Protein AF-A0A1J5ATN4-F1 (afdb_monomer_lite)

Sequence (269 aa):
MIIVPLGFILQINTGAYYIDNPFSKFGVGIDKEEQPIKTSEFLNKNQLKGKIINSIGYGGWLSWYLSEPIFIDARLGVIKEQLYQEVTNSWNGGLAKLISKYNPKLIVYNYTKYLPWTLQLSQMPDWRLIYLDNEAAIYAYKDYATNIKSINFATLPLQYNISTDTSEQEIINILKTKPYNKFTVFIESFFKKTDNKKDLINIASFLLQNKEYKIAEKFFLADIKINKGKNNFVYYALADIYQKTGKYKKLDLCLSKIKSKKKKKEKYQ

pLDDT: mean 89.8, std 9.11, range [50.09, 98.56]

Foldseek 3Di:
DPVVVLLVVLLLVLVVVCVVVVPQRDDDDDRPVQAPVVVLVVCVVLVPADFEAEDQSHQVVNVVSDPHDYQHYPPPVVDDPVSVCQRVVVLVPNVVVVCVVRVGQKYKYFCVVRVSVLLNQLVPPQWAFQDDWLGMTMIGGNPGPVVRHGDDLLCVCVVVVFDSDQDPVNLLVLLVQDADDPVVVSVCSSPHRDPPVSGLVSVLVSCVSSVVLSSSSRSLSVCCVVRVPPDLVSLVSNLVSCVVVVVVVSNVSSVVVNVVVVVVVVVVD

Secondary structure (DSSP, 8-state):
--HHHHHHHHHHHTSTHHHH--S---SSS--TTTS-HHHHHHHHHTT--S-EEE-GGGHHHHHHH-SSPPS--S-TTTS-HHHHHHHHHHTTTTHHHHHHHH--SEEEEETTT-HHHHHHHTT-TTEEEEEE-SSEEEEEETTSSTTSPPP-TTTHHHHTT--S---HHHHHHHHHPPPPPHHHHHHHHHHS----THHHHHHHHHHHHTT-HHHHHHHHHHHHHHHTT--HHHHHHHHHHHHHTT-HHHHHHHHHHHHHHHHHHHTT-

Radius of gyration: 20.92 Å; chains: 1; bounding box: 49×41×62 Å

Structure (mmCIF, N/CA/C/O backbone):
data_AF-A0A1J5ATN4-F1
#
_entry.id   AF-A0A1J5ATN4-F1
#
loop_
_atom_site.group_PDB
_atom_site.id
_atom_site.type_symbol
_atom_site.label_atom_id
_atom_site.label_alt_id
_atom_site.label_comp_id
_atom_site.label_asym_id
_atom_site.label_entity_id
_atom_site.label_seq_id
_atom_site.pdbx_PDB_ins_code
_atom_site.Cartn_x
_atom_site.Cartn_y
_atom_site.Cartn_z
_atom_site.occupancy
_atom_site.B_iso_or_equiv
_atom_site.auth_seq_id
_atom_site.auth_comp_id
_atom_site.auth_asym_id
_atom_site.auth_atom_id
_atom_site.pdbx_PDB_model_num
ATOM 1 N N . MET A 1 1 ? 19.133 12.196 38.584 1.00 60.66 1 MET A N 1
ATOM 2 C CA . MET A 1 1 ? 18.214 12.542 37.474 1.00 60.66 1 MET A CA 1
ATOM 3 C C . MET A 1 1 ? 18.458 11.602 36.279 1.00 60.66 1 MET A C 1
ATOM 5 O O . MET A 1 1 ? 18.875 12.046 35.225 1.00 60.66 1 MET A O 1
ATOM 9 N N . ILE A 1 2 ? 18.268 10.285 36.461 1.00 71.56 2 ILE A N 1
ATOM 10 C CA . ILE A 1 2 ? 18.641 9.235 35.473 1.00 71.56 2 ILE A CA 1
ATOM 11 C C . ILE A 1 2 ? 17.399 8.552 34.855 1.00 71.56 2 ILE A C 1
ATOM 13 O O . ILE A 1 2 ? 17.464 7.956 33.787 1.00 71.56 2 ILE A O 1
ATOM 17 N N . ILE A 1 3 ? 16.229 8.695 35.485 1.00 75.69 3 ILE A N 1
ATOM 18 C CA . ILE A 1 3 ? 14.991 7.998 35.093 1.00 75.69 3 ILE A CA 1
ATOM 19 C C . ILE A 1 3 ? 14.436 8.512 33.751 1.00 75.69 3 ILE A C 1
ATOM 21 O O . ILE A 1 3 ? 13.959 7.726 32.936 1.00 75.69 3 ILE A O 1
ATOM 25 N N . VAL A 1 4 ? 14.540 9.820 33.496 1.00 77.44 4 VAL A N 1
ATOM 26 C CA . VAL A 1 4 ? 14.045 10.454 32.261 1.00 77.44 4 VAL A CA 1
ATOM 27 C C . VAL A 1 4 ? 14.767 9.940 31.002 1.00 77.44 4 VAL A C 1
ATOM 29 O O . VAL A 1 4 ? 14.075 9.480 30.091 1.00 77.44 4 VAL A O 1
ATOM 32 N N . PRO A 1 5 ? 16.116 9.929 30.923 1.00 84.94 5 PRO A N 1
ATOM 33 C CA . PRO A 1 5 ? 16.802 9.395 29.745 1.00 84.94 5 PRO A CA 1
ATOM 34 C C . PRO A 1 5 ? 16.571 7.891 29.553 1.00 84.94 5 PRO A C 1
ATOM 36 O O . PRO A 1 5 ? 16.429 7.443 28.417 1.00 84.94 5 PRO A O 1
ATOM 39 N N . LEU A 1 6 ? 16.447 7.113 30.635 1.00 86.75 6 LEU A N 1
ATOM 40 C CA . LEU A 1 6 ? 16.172 5.676 30.536 1.00 86.75 6 LEU A CA 1
ATOM 41 C C . LEU A 1 6 ? 14.789 5.397 29.923 1.00 86.75 6 LEU A C 1
ATOM 43 O O . LEU A 1 6 ? 14.663 4.558 29.032 1.00 86.75 6 LEU A O 1
ATOM 47 N N . GLY A 1 7 ? 13.761 6.136 30.351 1.00 84.94 7 GLY A N 1
ATOM 48 C CA . GLY A 1 7 ? 12.418 6.033 29.777 1.00 84.94 7 GLY A CA 1
ATOM 49 C C . GLY A 1 7 ? 12.387 6.387 28.288 1.00 84.94 7 GLY A C 1
ATOM 50 O O . GLY A 1 7 ? 11.732 5.701 27.505 1.00 84.94 7 GLY A O 1
ATOM 51 N N . PHE A 1 8 ? 13.142 7.408 27.882 1.00 84.81 8 PHE A N 1
ATOM 52 C CA . PHE A 1 8 ? 13.259 7.803 26.479 1.00 84.81 8 PHE A CA 1
ATOM 53 C C . PHE A 1 8 ? 13.943 6.729 25.619 1.00 84.81 8 PHE A C 1
ATOM 55 O O . PHE A 1 8 ? 13.432 6.368 24.560 1.00 84.81 8 PHE A O 1
ATOM 62 N N . ILE A 1 9 ? 15.047 6.149 26.104 1.00 86.19 9 ILE A N 1
ATOM 63 C CA . ILE A 1 9 ? 15.755 5.054 25.421 1.00 86.19 9 ILE A CA 1
ATOM 64 C C . ILE A 1 9 ? 14.840 3.837 25.241 1.00 86.19 9 ILE A C 1
ATOM 66 O O . ILE A 1 9 ? 14.807 3.247 24.160 1.00 86.19 9 ILE A O 1
ATOM 70 N N . LEU A 1 10 ? 14.057 3.484 26.268 1.00 85.94 10 LEU A N 1
ATOM 71 C CA . LEU A 1 10 ? 13.080 2.399 26.170 1.00 85.94 10 LEU A CA 1
ATOM 72 C C . LEU A 1 10 ? 12.032 2.684 25.089 1.00 85.94 10 LEU A C 1
ATOM 74 O O . LEU A 1 10 ? 11.772 1.810 24.269 1.00 85.94 10 LEU A O 1
ATOM 78 N N . GLN A 1 11 ? 11.486 3.902 25.026 1.00 84.44 11 GLN A N 1
ATOM 79 C CA . GLN A 1 11 ? 10.502 4.271 24.001 1.00 84.44 11 GLN A CA 1
ATOM 80 C C . GLN A 1 11 ? 11.068 4.293 22.575 1.00 84.44 11 GLN A C 1
ATOM 82 O O . GLN A 1 11 ? 10.339 3.990 21.628 1.00 84.44 11 GLN A O 1
ATOM 87 N N . ILE A 1 12 ? 12.347 4.634 22.399 1.00 85.56 12 ILE A N 1
ATOM 88 C CA . ILE A 1 12 ? 13.034 4.507 21.106 1.00 85.56 12 ILE A CA 1
ATOM 89 C C . ILE A 1 12 ? 13.162 3.029 20.727 1.00 85.56 12 ILE A C 1
ATOM 91 O O . ILE A 1 12 ? 12.793 2.643 19.619 1.00 85.56 12 ILE A O 1
ATOM 95 N N . ASN A 1 13 ? 13.621 2.183 21.655 1.00 83.81 13 ASN A N 1
ATOM 96 C CA . ASN A 1 13 ? 13.855 0.760 21.397 1.00 83.81 13 ASN A CA 1
ATOM 97 C C . ASN A 1 13 ? 12.549 -0.010 21.114 1.00 83.81 13 ASN A C 1
ATOM 99 O O . ASN A 1 13 ? 12.477 -0.835 20.201 1.00 83.81 13 ASN A O 1
ATOM 103 N N . THR A 1 14 ? 11.468 0.301 21.835 1.00 84.31 14 THR A N 1
ATOM 104 C CA . THR A 1 14 ? 10.141 -0.272 21.556 1.00 84.31 14 THR A CA 1
ATOM 105 C C . THR A 1 14 ? 9.485 0.312 20.307 1.00 84.31 14 THR A C 1
ATOM 107 O O . THR A 1 14 ? 8.464 -0.212 19.856 1.00 84.31 14 THR A O 1
ATOM 110 N N . GLY A 1 15 ? 10.037 1.386 19.740 1.00 80.06 15 GLY A N 1
ATOM 111 C CA . GLY A 1 15 ? 9.484 2.112 18.602 1.00 80.06 15 GLY A CA 1
ATOM 112 C C . GLY A 1 15 ? 8.322 3.050 18.948 1.00 80.06 15 GLY A C 1
ATOM 113 O O . GLY A 1 15 ? 7.817 3.740 18.063 1.00 80.06 15 GLY A O 1
ATOM 114 N N . ALA A 1 16 ? 7.915 3.105 20.220 1.00 83.50 16 ALA A N 1
ATOM 115 C CA . ALA A 1 16 ? 6.791 3.906 20.689 1.00 83.50 16 ALA A CA 1
ATOM 116 C C . ALA A 1 16 ? 6.964 5.396 20.388 1.00 83.50 16 ALA A C 1
ATOM 118 O O . ALA A 1 16 ? 6.007 6.060 19.997 1.00 83.50 16 ALA A O 1
ATOM 119 N N . TYR A 1 17 ? 8.194 5.900 20.508 1.00 82.94 17 TYR A N 1
ATOM 120 C CA . TYR A 1 17 ? 8.523 7.287 20.190 1.00 82.94 17 TYR A CA 1
ATOM 121 C C . TYR A 1 17 ? 8.127 7.668 18.751 1.00 82.94 17 TYR A C 1
ATOM 123 O O . TYR A 1 17 ? 7.578 8.748 18.516 1.00 82.94 17 TYR A O 1
ATOM 131 N N . TYR A 1 18 ? 8.331 6.756 17.795 1.00 81.12 18 TYR A N 1
ATOM 132 C CA . TYR A 1 18 ? 8.054 6.987 16.373 1.00 81.12 18 TYR A CA 1
ATOM 133 C C . TYR A 1 18 ? 6.572 6.847 16.001 1.00 81.12 18 TYR A C 1
ATOM 135 O O . TYR A 1 18 ? 6.189 7.133 14.868 1.00 81.12 18 TYR A O 1
ATOM 143 N N . ILE A 1 19 ? 5.707 6.424 16.932 1.00 74.75 19 ILE A N 1
ATOM 144 C CA . ILE A 1 19 ? 4.253 6.495 16.723 1.00 74.75 19 ILE A CA 1
ATOM 145 C C . ILE A 1 19 ? 3.804 7.953 16.700 1.00 74.75 19 ILE A C 1
ATOM 147 O O . ILE A 1 19 ? 3.013 8.337 15.838 1.00 74.75 19 ILE A O 1
ATOM 151 N N . ASP A 1 20 ? 4.297 8.738 17.655 1.00 69.75 20 ASP A N 1
ATOM 152 C CA . ASP A 1 20 ? 3.921 10.142 17.812 1.00 69.75 20 ASP A CA 1
ATOM 153 C C . ASP A 1 20 ? 4.853 11.072 17.014 1.00 69.75 20 ASP A C 1
ATOM 155 O O . ASP A 1 20 ? 4.463 12.187 16.675 1.00 69.75 20 ASP A O 1
ATOM 159 N N . ASN A 1 21 ? 6.040 10.582 16.633 1.00 70.12 21 ASN A N 1
ATOM 160 C CA . ASN A 1 21 ? 7.014 11.278 15.790 1.00 70.12 21 ASN A CA 1
ATOM 161 C C . ASN A 1 21 ? 7.340 10.429 14.551 1.00 70.12 21 ASN A C 1
ATOM 163 O O . ASN A 1 21 ? 8.407 9.824 14.483 1.00 70.12 21 ASN A O 1
ATOM 167 N N . PRO A 1 22 ? 6.424 10.347 13.572 1.00 63.91 22 PRO A N 1
ATOM 168 C CA . PRO A 1 22 ? 6.530 9.422 12.444 1.00 63.91 22 PRO A CA 1
ATOM 169 C C . PRO A 1 22 ? 7.535 9.853 11.367 1.00 63.91 22 PRO A C 1
ATOM 171 O O . PRO A 1 22 ? 7.568 9.231 10.308 1.00 63.91 22 PRO A O 1
ATOM 174 N N . PHE A 1 23 ? 8.296 10.926 11.596 1.00 62.38 23 PHE A N 1
ATOM 175 C CA . PHE A 1 23 ? 9.415 11.291 10.731 1.00 62.38 23 PHE A CA 1
ATOM 176 C C . PHE A 1 23 ? 10.510 10.223 10.844 1.00 62.38 23 PHE A C 1
ATOM 178 O O . PHE A 1 23 ? 10.597 9.564 11.881 1.00 62.38 23 PHE A O 1
ATOM 185 N N . SER A 1 24 ? 11.276 10.043 9.763 1.00 67.00 24 SER A N 1
ATOM 186 C CA . SER A 1 24 ? 12.271 8.979 9.570 1.00 67.00 24 SER A CA 1
ATOM 187 C C . SER A 1 24 ? 12.938 8.517 10.867 1.00 67.00 24 SER A C 1
ATOM 189 O O . SER A 1 24 ? 13.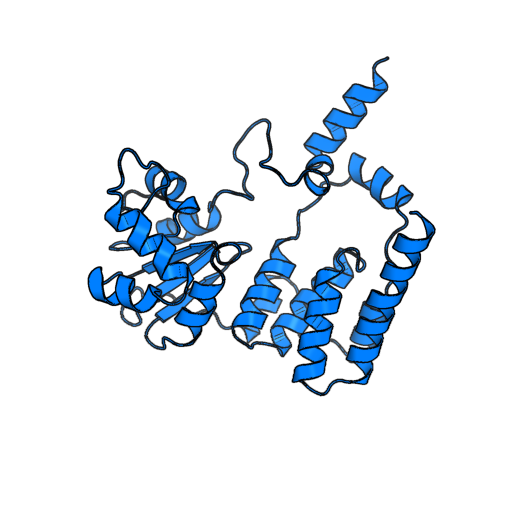422 9.320 11.677 1.00 67.00 24 SER A O 1
ATOM 191 N N . LYS A 1 25 ? 12.946 7.199 11.100 1.00 79.25 25 LYS A N 1
ATOM 192 C CA . LYS A 1 25 ? 13.498 6.653 12.338 1.00 79.25 25 LYS A CA 1
ATOM 193 C C . LYS A 1 25 ? 15.002 6.898 12.370 1.00 79.25 25 LYS A C 1
ATOM 195 O O . LYS A 1 25 ? 15.755 6.320 11.593 1.00 79.25 25 LYS A O 1
ATOM 200 N N . PHE A 1 26 ? 15.448 7.740 13.296 1.00 77.75 26 PHE A N 1
ATOM 201 C CA . PHE A 1 26 ? 16.870 7.914 13.584 1.00 77.75 26 PHE A CA 1
ATOM 202 C C . PHE A 1 26 ? 17.375 6.807 14.514 1.00 77.75 26 PHE A C 1
ATOM 204 O O . PHE A 1 26 ? 16.610 6.263 15.303 1.00 77.75 26 PHE A O 1
ATOM 211 N N . GLY A 1 27 ? 18.669 6.496 14.473 1.00 76.38 27 GLY A N 1
ATOM 212 C CA . GLY A 1 27 ? 19.280 5.496 15.348 1.00 76.38 27 GLY A CA 1
ATOM 213 C C . GLY A 1 27 ? 20.227 4.577 14.591 1.00 76.38 27 GLY A C 1
ATOM 214 O O . GLY A 1 27 ? 20.874 4.995 13.634 1.00 76.38 27 GLY A O 1
ATOM 215 N N . VAL A 1 28 ? 20.328 3.326 15.041 1.00 74.62 28 VAL A N 1
ATOM 216 C CA . VAL A 1 28 ? 21.220 2.323 14.449 1.00 74.62 28 VAL A CA 1
ATOM 217 C C . VAL A 1 28 ? 20.451 1.450 13.459 1.00 74.62 28 VAL A C 1
ATOM 219 O O . VAL A 1 28 ? 19.445 0.837 13.815 1.00 74.62 28 VAL A O 1
ATOM 222 N N . GLY A 1 29 ? 20.974 1.338 12.237 1.00 83.31 29 GLY A N 1
ATOM 223 C CA . GLY A 1 29 ? 20.452 0.458 11.191 1.00 83.31 29 GLY A CA 1
ATOM 224 C C . GLY A 1 29 ? 19.610 1.175 10.134 1.00 83.31 29 GLY A C 1
ATOM 225 O O . GLY A 1 29 ? 19.587 2.397 10.049 1.00 83.31 29 GLY A O 1
ATOM 226 N N . ILE A 1 30 ? 18.951 0.379 9.292 1.00 83.50 30 ILE A N 1
ATOM 227 C CA . ILE A 1 30 ? 18.087 0.861 8.209 1.00 83.50 30 ILE A CA 1
ATOM 228 C C . ILE A 1 30 ? 16.659 1.008 8.729 1.00 83.50 30 ILE A C 1
ATOM 230 O O . ILE A 1 30 ? 16.129 0.075 9.346 1.00 83.50 30 ILE A O 1
ATOM 234 N N . ASP A 1 31 ? 16.013 2.131 8.413 1.00 84.25 31 ASP A N 1
ATOM 235 C CA . ASP A 1 31 ? 14.573 2.271 8.605 1.00 84.25 31 ASP A CA 1
ATOM 236 C C . ASP A 1 31 ? 13.822 1.381 7.607 1.00 84.25 31 ASP A C 1
ATOM 238 O O . ASP A 1 31 ? 13.585 1.731 6.450 1.00 84.25 31 ASP A O 1
ATOM 242 N N . LYS A 1 32 ? 13.463 0.182 8.072 1.00 82.12 32 LYS A N 1
ATOM 243 C CA . LYS A 1 32 ? 12.762 -0.829 7.271 1.00 82.12 32 LYS A CA 1
ATOM 244 C C . LYS A 1 32 ? 11.350 -0.404 6.858 1.00 82.12 32 LYS A C 1
ATOM 246 O O . LYS A 1 32 ? 10.737 -1.121 6.077 1.00 82.12 32 LYS A O 1
ATOM 251 N N . GLU A 1 33 ? 10.821 0.685 7.416 1.00 77.88 33 GLU A N 1
ATOM 252 C CA . GLU A 1 33 ? 9.508 1.221 7.047 1.00 77.88 33 GLU A CA 1
ATOM 253 C C . GLU A 1 33 ? 9.575 2.244 5.912 1.00 77.88 33 GLU A C 1
ATOM 255 O O . GLU A 1 33 ? 8.549 2.490 5.290 1.00 77.88 33 GLU A O 1
ATOM 260 N N . GLU A 1 34 ? 10.742 2.837 5.643 1.00 81.44 34 GLU A N 1
ATOM 261 C CA . GLU A 1 34 ? 10.913 3.798 4.543 1.00 81.44 34 GLU A CA 1
ATOM 262 C C . GLU A 1 34 ? 11.572 3.192 3.302 1.00 81.44 34 GLU A C 1
ATOM 264 O O . GLU A 1 34 ? 11.464 3.754 2.209 1.00 81.44 34 GLU A O 1
ATOM 269 N N . GLN A 1 35 ? 12.290 2.080 3.472 1.00 89.38 35 GLN A N 1
ATOM 270 C CA . GLN A 1 35 ? 13.037 1.441 2.397 1.00 89.38 35 GLN A CA 1
ATOM 271 C C . GLN A 1 35 ? 12.280 0.233 1.829 1.00 89.38 35 GLN A C 1
ATOM 273 O O . GLN A 1 35 ? 11.811 -0.608 2.603 1.00 89.38 35 GLN A O 1
ATOM 278 N N . PRO A 1 36 ? 12.249 0.050 0.493 1.00 93.88 36 PRO A N 1
ATOM 279 C CA . PRO A 1 36 ? 11.525 -1.039 -0.163 1.00 93.88 36 PRO A CA 1
ATOM 280 C C . PRO A 1 36 ? 12.280 -2.380 -0.081 1.00 93.88 36 PRO A C 1
ATOM 282 O O . PRO A 1 36 ? 12.506 -3.044 -1.089 1.00 93.88 36 PRO A O 1
ATOM 285 N N . ILE A 1 37 ? 12.681 -2.808 1.121 1.00 94.12 37 ILE A N 1
ATOM 286 C CA . ILE A 1 37 ? 13.541 -3.984 1.344 1.00 94.12 37 ILE A CA 1
ATOM 287 C C . ILE A 1 37 ? 12.916 -5.246 0.742 1.00 94.12 37 ILE A C 1
ATOM 289 O O . ILE A 1 37 ? 13.519 -5.882 -0.119 1.00 94.12 37 ILE A O 1
ATOM 293 N N . LYS A 1 38 ? 11.684 -5.580 1.147 1.00 94.81 38 LYS A N 1
ATOM 294 C CA . LYS A 1 38 ? 10.991 -6.800 0.694 1.00 94.81 38 LYS A CA 1
ATOM 295 C C . LYS A 1 38 ? 10.685 -6.775 -0.805 1.00 94.81 38 LYS A C 1
ATOM 297 O O . LYS A 1 38 ? 10.725 -7.803 -1.473 1.00 94.81 38 LYS A O 1
ATOM 302 N N . THR A 1 39 ? 10.425 -5.585 -1.340 1.00 95.38 39 THR A N 1
ATOM 303 C CA . THR A 1 39 ? 10.232 -5.363 -2.777 1.00 95.38 39 THR A CA 1
ATOM 304 C C . THR A 1 39 ? 11.511 -5.671 -3.547 1.00 95.38 39 THR A C 1
ATOM 306 O O . THR A 1 39 ? 11.473 -6.413 -4.528 1.00 95.38 39 THR A O 1
ATOM 309 N N . SER A 1 40 ? 12.659 -5.168 -3.089 1.00 95.88 40 SER A N 1
ATOM 310 C CA . SER A 1 40 ? 13.950 -5.463 -3.711 1.00 95.88 40 SER A CA 1
ATOM 311 C C . SER A 1 40 ? 14.331 -6.940 -3.585 1.00 95.88 40 SER A C 1
ATOM 313 O O . SER A 1 40 ? 14.801 -7.536 -4.554 1.00 95.88 40 SER A O 1
ATOM 315 N N . GLU A 1 41 ? 14.073 -7.561 -2.431 1.00 96.56 41 GLU A N 1
ATOM 316 C CA . GLU A 1 41 ? 14.247 -9.005 -2.227 1.00 96.56 41 GLU A CA 1
ATOM 317 C C . GLU A 1 41 ? 13.386 -9.815 -3.201 1.00 96.56 41 GLU A C 1
ATOM 319 O O . GLU A 1 41 ? 13.871 -10.770 -3.808 1.00 96.56 41 GLU A O 1
ATOM 324 N N . PHE A 1 42 ? 12.124 -9.422 -3.401 1.00 97.31 42 PHE A N 1
ATOM 325 C CA . PHE A 1 42 ? 11.227 -10.070 -4.352 1.00 97.31 42 PHE A CA 1
ATOM 326 C C . PHE A 1 42 ? 11.732 -9.947 -5.794 1.00 97.31 42 PHE A C 1
ATOM 328 O O . PHE A 1 42 ? 11.736 -10.947 -6.518 1.00 97.31 42 PHE A O 1
ATOM 335 N N . LEU A 1 43 ? 12.179 -8.755 -6.206 1.00 96.88 43 LEU A N 1
ATOM 336 C CA . LEU A 1 43 ? 12.751 -8.523 -7.536 1.00 96.88 43 LEU A CA 1
ATOM 337 C C . LEU A 1 43 ? 13.983 -9.406 -7.770 1.00 96.88 43 LEU A C 1
ATOM 339 O O . LEU A 1 43 ? 14.056 -10.097 -8.786 1.00 96.88 43 LEU A O 1
ATOM 343 N N . ASN A 1 44 ? 14.908 -9.441 -6.807 1.00 95.69 44 ASN A N 1
ATOM 344 C CA . ASN A 1 44 ? 16.149 -10.203 -6.919 1.00 95.69 44 ASN A CA 1
ATOM 345 C C . ASN A 1 44 ? 15.902 -11.721 -6.893 1.00 95.69 44 ASN A C 1
ATOM 347 O O . ASN A 1 44 ? 16.361 -12.448 -7.774 1.00 95.69 44 ASN A O 1
ATOM 351 N N . LYS A 1 45 ? 15.098 -12.208 -5.937 1.00 97.06 45 LYS A N 1
ATOM 352 C CA . LYS A 1 45 ? 14.776 -13.637 -5.781 1.00 97.06 45 LYS A CA 1
ATOM 353 C C . LYS A 1 45 ? 14.141 -14.233 -7.035 1.00 97.06 45 LYS A C 1
ATOM 355 O O . LYS A 1 45 ? 14.425 -15.375 -7.381 1.00 97.06 45 LYS A O 1
ATOM 360 N N . ASN A 1 46 ? 13.278 -13.469 -7.701 1.00 97.06 46 ASN A N 1
ATOM 361 C CA . ASN A 1 46 ? 12.601 -13.902 -8.921 1.00 97.06 46 ASN A CA 1
ATOM 362 C C . ASN A 1 46 ? 13.362 -13.527 -10.201 1.00 97.06 46 ASN A C 1
ATOM 364 O O . ASN A 1 46 ? 12.843 -13.747 -11.293 1.00 97.06 46 ASN A O 1
ATOM 368 N N . GLN A 1 47 ? 14.569 -12.959 -10.076 1.00 95.75 47 GLN A N 1
ATOM 369 C CA . GLN A 1 47 ? 15.417 -12.537 -11.192 1.00 95.75 47 GLN A CA 1
ATOM 370 C C . GLN A 1 47 ? 14.665 -11.640 -12.186 1.00 95.75 47 GLN A C 1
ATOM 372 O O . GLN A 1 47 ? 14.746 -11.808 -13.404 1.00 95.75 47 GLN A O 1
ATOM 377 N N . LEU A 1 48 ? 13.891 -10.691 -11.657 1.00 95.69 48 LEU A N 1
ATOM 378 C CA . LEU A 1 48 ? 13.090 -9.775 -12.455 1.00 95.69 48 LEU A CA 1
ATOM 379 C C . LEU A 1 48 ? 13.980 -8.660 -13.016 1.00 95.69 48 LEU A C 1
ATOM 381 O O . LEU A 1 48 ? 14.343 -7.729 -12.307 1.00 95.69 48 LEU A O 1
ATOM 385 N N . LYS A 1 49 ? 14.308 -8.770 -14.307 1.00 92.50 49 LYS A N 1
ATOM 386 C CA . LYS A 1 49 ? 15.215 -7.881 -15.048 1.00 92.50 49 LYS A CA 1
ATOM 387 C C . LYS A 1 49 ? 14.517 -6.975 -16.067 1.00 92.50 49 LYS A C 1
ATOM 389 O O . LYS A 1 49 ? 13.358 -7.176 -16.437 1.00 92.50 49 LYS A O 1
ATOM 394 N N . GLY A 1 50 ? 15.267 -6.014 -16.604 1.00 89.56 50 GLY A N 1
ATOM 395 C CA . GLY A 1 50 ? 14.830 -5.145 -17.697 1.00 89.56 50 GLY A CA 1
ATOM 396 C C . GLY A 1 50 ? 14.358 -3.767 -17.238 1.00 89.56 50 GLY A C 1
ATOM 397 O O . GLY A 1 50 ? 14.638 -3.326 -16.132 1.00 89.56 50 GLY A O 1
ATOM 398 N N . LYS A 1 51 ? 13.658 -3.051 -18.125 1.00 94.62 51 LYS A N 1
ATOM 399 C CA . LYS A 1 51 ? 13.253 -1.660 -17.879 1.00 94.62 51 LYS A CA 1
ATOM 400 C C . LYS A 1 51 ? 12.185 -1.582 -16.785 1.00 94.62 51 LYS A C 1
ATOM 402 O O . LYS A 1 51 ? 11.048 -2.013 -17.004 1.00 94.62 51 LYS A O 1
ATOM 407 N N . ILE A 1 52 ? 12.552 -0.999 -15.649 1.00 96.00 52 ILE A N 1
ATOM 408 C CA . ILE A 1 52 ? 11.678 -0.762 -14.497 1.00 96.00 52 ILE A CA 1
ATOM 409 C C . ILE A 1 52 ? 11.339 0.722 -14.450 1.00 96.00 52 ILE A C 1
ATOM 411 O O . ILE A 1 52 ? 12.249 1.516 -14.277 1.00 96.00 52 ILE A O 1
ATOM 415 N N . ILE A 1 53 ? 10.064 1.112 -14.517 1.00 97.31 53 ILE A N 1
ATOM 416 C CA . ILE A 1 53 ? 9.660 2.436 -14.018 1.00 97.31 53 ILE A CA 1
ATOM 417 C C . ILE A 1 53 ? 9.529 2.336 -12.504 1.00 97.31 53 ILE A C 1
ATOM 419 O O . ILE A 1 53 ? 8.728 1.544 -12.009 1.00 97.31 53 ILE A O 1
ATOM 423 N N . ASN A 1 54 ? 10.281 3.150 -11.766 1.00 96.44 54 ASN A N 1
ATOM 424 C CA . ASN A 1 54 ? 10.158 3.231 -10.317 1.00 96.44 54 ASN A CA 1
ATOM 425 C C . ASN A 1 54 ? 9.689 4.605 -9.834 1.00 96.44 54 ASN A C 1
ATOM 427 O O . ASN A 1 54 ? 9.871 5.615 -10.512 1.00 96.44 54 ASN A O 1
ATOM 431 N N . SER A 1 55 ? 9.105 4.660 -8.636 1.00 94.06 55 SER A N 1
ATOM 432 C CA . SER A 1 55 ? 8.880 5.942 -7.964 1.00 94.06 55 SER A CA 1
ATOM 433 C C . SER A 1 55 ? 10.191 6.594 -7.526 1.00 94.06 55 SER A C 1
ATOM 435 O O . SER A 1 55 ? 11.106 5.890 -7.097 1.00 94.06 55 SER A O 1
ATOM 437 N N . ILE A 1 56 ? 10.234 7.932 -7.526 1.00 93.75 56 ILE A N 1
ATOM 438 C CA . ILE A 1 56 ? 11.422 8.734 -7.170 1.00 93.75 56 ILE A CA 1
ATOM 439 C C . ILE A 1 56 ? 12.028 8.295 -5.832 1.00 93.75 56 ILE A C 1
ATOM 441 O O . ILE A 1 56 ? 13.223 8.031 -5.760 1.00 93.75 56 ILE A O 1
ATOM 445 N N . GLY A 1 57 ? 11.197 8.132 -4.796 1.00 91.88 57 GLY A N 1
ATOM 446 C CA . GLY A 1 57 ? 11.660 7.746 -3.458 1.00 91.88 57 GLY A CA 1
ATOM 447 C C . GLY A 1 57 ? 12.273 6.344 -3.353 1.00 91.88 57 GLY A C 1
ATOM 448 O O . GLY A 1 57 ? 12.937 6.057 -2.367 1.00 91.88 57 GLY A O 1
ATOM 449 N N . TYR A 1 58 ? 12.078 5.475 -4.349 1.00 94.62 58 TYR A N 1
ATOM 450 C CA . TYR A 1 58 ? 12.669 4.130 -4.374 1.00 94.62 58 TYR A CA 1
ATOM 451 C C . TYR A 1 58 ? 13.969 4.059 -5.175 1.00 94.62 58 TYR A C 1
ATOM 453 O O . TYR A 1 58 ? 14.684 3.067 -5.061 1.00 94.62 58 TYR A O 1
ATOM 461 N N . GLY A 1 59 ? 14.298 5.092 -5.958 1.00 93.88 59 GLY A N 1
ATOM 462 C CA . GLY A 1 59 ? 15.448 5.083 -6.861 1.00 93.88 59 GLY A CA 1
ATOM 463 C C . GLY A 1 59 ? 16.760 4.762 -6.159 1.00 93.88 59 GLY A C 1
ATOM 464 O O . GLY A 1 59 ? 17.406 3.773 -6.497 1.00 93.88 59 GLY A O 1
ATOM 465 N N . GLY A 1 60 ? 17.121 5.547 -5.143 1.00 92.88 60 GLY A N 1
ATOM 466 C CA . GLY A 1 60 ? 18.376 5.371 -4.413 1.00 92.88 60 GLY A CA 1
ATOM 467 C C . GLY A 1 60 ? 18.554 3.948 -3.884 1.00 92.88 60 GLY A C 1
ATOM 468 O O . GLY A 1 60 ? 19.561 3.306 -4.181 1.00 92.88 60 GLY A O 1
ATOM 469 N N . TRP A 1 61 ? 17.542 3.414 -3.193 1.00 94.81 61 TRP A N 1
ATOM 470 C CA . TRP A 1 61 ? 17.586 2.053 -2.653 1.00 94.81 61 TRP A CA 1
ATOM 471 C C . TRP A 1 61 ? 17.668 0.980 -3.738 1.00 94.81 61 TRP A C 1
ATOM 473 O O . TRP A 1 61 ? 18.507 0.085 -3.659 1.00 94.81 61 TRP A O 1
ATOM 483 N N . LEU A 1 62 ? 16.816 1.063 -4.765 1.00 95.06 62 LEU A N 1
ATOM 484 C CA . LEU A 1 62 ? 16.818 0.094 -5.860 1.00 95.06 62 LEU A CA 1
ATOM 485 C C . LEU A 1 62 ? 18.156 0.110 -6.605 1.00 95.06 62 LEU A C 1
ATOM 487 O O . LEU A 1 62 ? 18.656 -0.957 -6.935 1.00 95.06 62 LEU A O 1
ATOM 491 N N . SER A 1 63 ? 18.765 1.284 -6.800 1.00 93.62 63 SER A N 1
ATOM 492 C CA . SER A 1 63 ? 20.075 1.414 -7.455 1.00 93.62 63 SER A CA 1
ATOM 493 C C . SER A 1 63 ? 21.221 0.815 -6.643 1.00 93.62 63 SER A C 1
ATOM 495 O O . SER A 1 63 ? 22.217 0.382 -7.211 1.00 93.62 63 SER A O 1
ATOM 497 N N . TRP A 1 64 ? 21.087 0.802 -5.316 1.00 94.12 64 TRP A N 1
ATOM 498 C CA . TRP A 1 64 ? 22.065 0.194 -4.421 1.00 94.12 64 TRP A CA 1
ATOM 499 C C . TRP A 1 64 ? 21.892 -1.326 -4.331 1.00 94.12 64 TRP A C 1
ATOM 501 O O . TRP A 1 64 ? 22.878 -2.057 -4.288 1.00 94.12 64 TRP A O 1
ATOM 511 N N . TYR A 1 65 ? 20.647 -1.806 -4.297 1.00 94.50 65 TYR A N 1
ATOM 512 C CA . TYR A 1 65 ? 20.342 -3.217 -4.058 1.00 94.50 65 TYR A CA 1
ATOM 513 C C . TYR A 1 65 ? 20.311 -4.066 -5.338 1.00 94.50 65 TYR A C 1
ATOM 515 O O . TYR A 1 65 ? 20.631 -5.253 -5.302 1.00 94.50 65 TYR A O 1
ATOM 523 N N . LEU A 1 66 ? 19.882 -3.492 -6.464 1.00 93.06 66 LEU A N 1
ATOM 524 C CA . LEU A 1 66 ? 19.742 -4.194 -7.739 1.00 93.06 66 LEU A CA 1
ATOM 525 C C . LEU A 1 66 ? 20.904 -3.856 -8.671 1.00 93.06 66 LEU A C 1
ATOM 527 O O . LEU A 1 66 ? 21.387 -2.730 -8.704 1.00 93.06 66 LEU A O 1
ATOM 531 N N . SER A 1 67 ? 21.298 -4.821 -9.499 1.00 89.44 67 SER A N 1
ATOM 532 C CA . SER A 1 67 ? 22.257 -4.590 -10.590 1.00 89.44 67 SER A CA 1
ATOM 533 C C . SER A 1 67 ? 21.610 -4.002 -11.851 1.00 89.44 67 SER A C 1
ATOM 535 O O . SER A 1 67 ? 22.309 -3.638 -12.793 1.00 89.44 67 SER A O 1
ATOM 537 N N . GLU A 1 68 ? 20.278 -3.945 -11.898 1.00 88.44 68 GLU A N 1
ATOM 538 C CA . GLU A 1 68 ? 19.522 -3.466 -13.054 1.00 88.44 68 GLU A CA 1
ATOM 539 C C . GLU A 1 68 ? 19.449 -1.928 -13.074 1.00 88.44 68 GLU A C 1
ATOM 541 O O . GLU A 1 68 ? 19.315 -1.305 -12.016 1.00 88.44 68 GLU A O 1
ATOM 546 N N . PRO A 1 69 ? 19.463 -1.289 -14.260 1.00 89.06 69 PRO A N 1
ATOM 547 C CA . PRO A 1 69 ? 19.252 0.148 -14.364 1.00 89.06 69 PRO A CA 1
ATOM 548 C C . PRO A 1 69 ? 17.886 0.563 -13.807 1.00 89.06 69 PRO A C 1
ATOM 550 O O . PRO A 1 69 ? 16.839 0.088 -14.254 1.00 89.06 69 PRO A O 1
ATOM 553 N N . ILE A 1 70 ? 17.900 1.499 -12.862 1.00 92.06 70 ILE A N 1
ATOM 554 C CA . ILE A 1 70 ? 16.691 2.156 -12.359 1.00 92.06 70 ILE A CA 1
ATOM 555 C C . ILE A 1 70 ? 16.282 3.322 -13.265 1.00 92.06 70 ILE A C 1
ATOM 557 O O . ILE A 1 70 ? 17.107 3.901 -13.972 1.00 92.06 70 ILE A O 1
ATOM 561 N N . PHE A 1 71 ? 15.005 3.690 -13.235 1.00 95.06 71 PHE A N 1
ATOM 562 C CA . PHE A 1 71 ? 14.473 4.738 -14.103 1.00 95.06 71 PHE A CA 1
ATOM 563 C C . PHE A 1 71 ? 14.694 6.143 -13.558 1.00 95.06 71 PHE A C 1
ATOM 565 O O . PHE A 1 71 ? 15.074 7.032 -14.313 1.00 95.06 71 PHE A O 1
ATOM 572 N N . ILE A 1 72 ? 14.473 6.357 -12.261 1.00 94.75 72 ILE A N 1
ATOM 573 C CA . ILE A 1 72 ? 14.641 7.674 -11.638 1.00 94.75 72 ILE A CA 1
ATOM 574 C C . ILE A 1 72 ? 15.090 7.557 -10.184 1.00 94.75 72 ILE A C 1
ATOM 576 O O . ILE A 1 72 ? 14.716 6.617 -9.485 1.00 94.75 72 ILE A O 1
ATOM 580 N N . ASP A 1 73 ? 15.854 8.546 -9.727 1.00 91.88 73 ASP A N 1
ATOM 581 C CA . ASP A 1 73 ? 16.286 8.725 -8.344 1.00 91.88 73 ASP A CA 1
ATOM 582 C C . ASP A 1 73 ? 16.208 10.210 -7.946 1.00 91.88 73 ASP A C 1
ATOM 584 O O . ASP A 1 73 ? 16.268 11.094 -8.797 1.00 91.88 73 ASP A O 1
ATOM 588 N N . ALA A 1 74 ? 16.083 10.503 -6.653 1.00 86.81 74 ALA A N 1
ATOM 589 C CA . ALA A 1 74 ? 15.971 11.854 -6.102 1.00 86.81 74 ALA A CA 1
ATOM 590 C C . ALA A 1 74 ? 17.263 12.693 -6.219 1.00 86.81 74 ALA A C 1
ATOM 592 O O . ALA A 1 74 ? 17.278 13.866 -5.847 1.00 86.81 74 ALA A O 1
ATOM 593 N N . ARG A 1 75 ? 18.358 12.126 -6.742 1.00 85.56 75 ARG A N 1
ATOM 594 C CA . ARG A 1 75 ? 19.616 12.840 -7.007 1.00 85.56 75 ARG A CA 1
ATOM 595 C C . ARG A 1 75 ? 19.483 13.713 -8.261 1.00 85.56 75 ARG A C 1
ATOM 597 O O . ARG A 1 75 ? 19.876 13.314 -9.357 1.00 85.56 75 ARG A O 1
ATOM 604 N N . LEU A 1 76 ? 18.955 14.926 -8.087 1.00 73.62 76 LEU A N 1
ATOM 605 C CA . LEU A 1 76 ? 18.689 15.881 -9.177 1.00 73.62 76 LEU A CA 1
ATOM 606 C C . LEU A 1 76 ? 19.938 16.300 -9.975 1.00 73.62 76 LEU A C 1
ATOM 608 O O . LEU A 1 76 ? 19.811 16.676 -11.130 1.00 73.62 76 LEU A O 1
ATOM 612 N N . GLY A 1 77 ? 21.145 16.191 -9.408 1.00 74.25 77 GLY A N 1
ATOM 613 C CA . GLY A 1 77 ? 22.388 16.437 -10.155 1.00 74.25 77 GLY A CA 1
ATOM 614 C C . GLY A 1 77 ? 22.730 15.354 -11.191 1.00 74.25 77 GLY A C 1
ATOM 615 O O . GLY A 1 77 ? 23.561 15.581 -12.062 1.00 74.25 77 GLY A O 1
ATOM 616 N N . VAL A 1 78 ? 22.100 14.178 -11.097 1.00 76.25 78 VAL A N 1
ATOM 617 C CA . VAL A 1 78 ? 22.317 13.029 -11.996 1.00 76.25 78 VAL A CA 1
ATOM 618 C C . VAL A 1 78 ? 21.151 12.872 -12.973 1.00 76.25 78 VAL A C 1
ATOM 620 O O . VAL A 1 78 ? 21.339 12.488 -14.128 1.00 76.25 78 VAL A O 1
ATOM 623 N N . ILE A 1 79 ? 19.933 13.171 -12.519 1.00 80.06 79 ILE A N 1
ATOM 624 C CA . ILE A 1 79 ? 18.718 13.036 -13.318 1.00 80.06 79 ILE A CA 1
ATOM 625 C C . ILE A 1 79 ? 18.432 14.326 -14.081 1.00 80.06 79 ILE A C 1
ATOM 627 O O . ILE A 1 79 ? 18.318 15.398 -13.498 1.00 80.06 79 ILE A O 1
ATOM 631 N N . LYS A 1 80 ? 18.236 14.207 -15.399 1.00 87.62 80 LYS A N 1
ATOM 632 C CA . LYS A 1 80 ? 17.822 15.335 -16.242 1.00 87.62 80 LYS A CA 1
ATOM 633 C C . LYS A 1 80 ? 16.489 15.900 -15.750 1.00 87.62 80 LYS A C 1
ATOM 635 O O . LYS A 1 80 ? 15.532 15.145 -15.573 1.00 87.62 80 LYS A O 1
ATOM 640 N N . GLU A 1 81 ? 16.406 17.223 -15.632 1.00 90.56 81 GLU A N 1
ATOM 641 C CA . GLU A 1 81 ? 15.205 17.932 -15.171 1.00 90.56 81 GLU A CA 1
ATOM 642 C C . GLU A 1 81 ? 13.941 17.514 -15.939 1.00 90.56 81 GLU A C 1
ATOM 644 O O . GLU A 1 81 ? 12.897 17.271 -15.337 1.00 90.56 81 GLU A O 1
ATOM 649 N N . GLN A 1 82 ? 14.055 17.318 -17.255 1.00 92.44 82 GLN A N 1
ATOM 650 C CA . GLN A 1 82 ? 12.951 16.845 -18.087 1.00 92.44 82 GLN A CA 1
ATOM 651 C C . GLN A 1 82 ? 12.370 15.506 -17.602 1.00 92.44 82 GLN A C 1
ATOM 653 O O . GLN A 1 82 ? 11.153 15.357 -17.530 1.00 92.44 82 GLN A O 1
ATOM 658 N N . LEU A 1 83 ? 13.213 14.529 -17.248 1.00 93.31 83 LEU A N 1
ATOM 659 C CA . LEU A 1 83 ? 12.732 13.232 -16.765 1.00 93.31 83 LEU A CA 1
ATOM 660 C C . LEU A 1 83 ? 12.035 13.377 -15.408 1.00 93.31 83 LEU A C 1
ATOM 662 O O . LEU A 1 83 ? 10.997 12.759 -15.180 1.00 93.31 83 LEU A O 1
ATOM 666 N N . TYR A 1 84 ? 12.575 14.221 -14.526 1.00 93.38 84 TYR A N 1
ATOM 667 C CA . TYR A 1 84 ? 11.933 14.533 -13.252 1.00 93.38 84 TYR A CA 1
ATOM 668 C C . TYR A 1 84 ? 10.536 15.129 -13.465 1.00 93.38 84 TYR A C 1
ATOM 670 O O . TYR A 1 84 ? 9.572 14.627 -12.891 1.00 93.38 84 TYR A O 1
ATOM 678 N N . GLN A 1 85 ? 10.409 16.127 -14.345 1.00 92.62 85 GLN A N 1
ATOM 679 C CA . GLN A 1 85 ? 9.126 16.744 -14.691 1.00 92.62 85 GLN A CA 1
ATOM 680 C C . GLN A 1 85 ? 8.146 15.741 -15.314 1.00 92.62 85 GLN A C 1
ATOM 682 O O . GLN A 1 85 ? 6.965 15.737 -14.981 1.00 92.62 85 GLN A O 1
ATOM 687 N N . GLU A 1 86 ? 8.606 14.853 -16.196 1.00 94.44 86 GLU A N 1
ATOM 688 C CA . GLU A 1 86 ? 7.754 13.808 -16.776 1.00 94.44 86 GLU A CA 1
ATOM 689 C C . GLU A 1 86 ? 7.207 12.855 -15.705 1.00 94.44 86 GLU A C 1
ATOM 691 O O . GLU A 1 86 ? 6.019 12.517 -15.720 1.00 94.44 86 GLU A O 1
ATOM 696 N N . VAL A 1 87 ? 8.043 12.460 -14.739 1.00 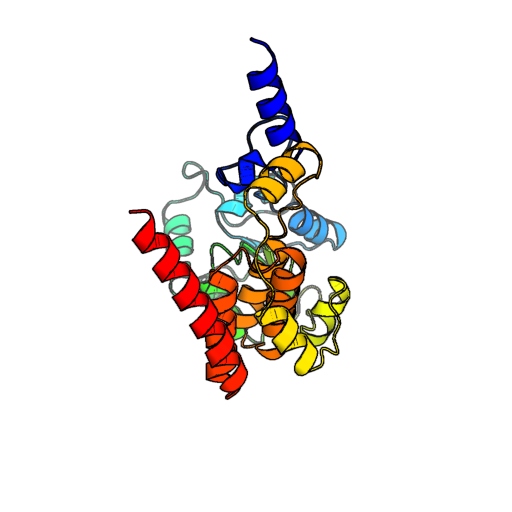93.94 87 VAL A N 1
ATOM 697 C CA . VAL A 1 87 ? 7.621 11.607 -13.624 1.00 93.94 87 VAL A CA 1
ATOM 698 C C . VAL A 1 87 ? 6.653 12.334 -12.700 1.00 93.94 87 VAL A C 1
ATOM 700 O O . VAL A 1 87 ? 5.606 11.769 -12.390 1.00 93.94 87 VAL A O 1
ATOM 703 N N . THR A 1 88 ? 6.934 13.569 -12.289 1.00 92.19 88 THR A N 1
ATOM 704 C CA . THR A 1 88 ? 6.034 14.324 -11.401 1.00 92.19 88 THR A CA 1
ATOM 705 C C . THR A 1 88 ? 4.697 14.632 -12.074 1.00 92.19 88 THR A C 1
ATOM 707 O O . THR A 1 88 ? 3.644 14.420 -11.474 1.00 92.19 88 THR A O 1
ATOM 710 N N . ASN A 1 89 ? 4.702 15.008 -13.356 1.00 92.12 89 ASN A N 1
ATOM 711 C CA . ASN A 1 89 ? 3.481 15.226 -14.137 1.00 92.12 89 ASN A CA 1
ATOM 712 C C . ASN A 1 89 ? 2.649 13.945 -14.283 1.00 92.12 89 ASN A C 1
ATOM 714 O O . ASN A 1 89 ? 1.418 13.999 -14.354 1.00 92.12 89 ASN A O 1
ATOM 718 N N . SER A 1 90 ? 3.289 12.771 -14.286 1.00 94.12 90 SER A N 1
ATOM 719 C CA . SER A 1 90 ? 2.573 11.496 -14.372 1.00 94.12 90 SER A CA 1
ATOM 720 C C . SER A 1 90 ? 1.684 11.198 -13.161 1.00 94.12 90 SER A C 1
ATOM 722 O O . SER A 1 90 ? 0.755 10.389 -13.271 1.00 94.12 90 SER A O 1
ATOM 724 N N . TRP A 1 91 ? 1.922 11.862 -12.023 1.00 89.44 91 TRP A N 1
ATOM 725 C CA . TRP A 1 91 ? 1.127 11.693 -10.806 1.00 89.44 91 TRP A CA 1
ATOM 726 C C . TRP A 1 91 ? -0.297 12.223 -10.964 1.00 89.44 91 TRP A C 1
ATOM 728 O O . TRP A 1 91 ? -1.160 11.831 -10.199 1.00 89.44 91 TRP A O 1
ATOM 738 N N . ASN A 1 92 ? -0.587 13.018 -11.995 1.00 87.31 92 ASN A N 1
ATOM 739 C CA . ASN A 1 92 ? -1.934 13.513 -12.290 1.00 87.31 92 ASN A CA 1
ATOM 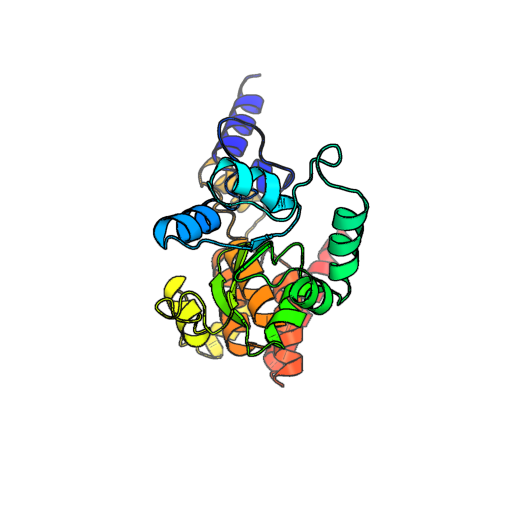740 C C . ASN A 1 92 ? -2.544 12.854 -13.543 1.00 87.31 92 ASN A C 1
ATOM 742 O O . ASN A 1 92 ? -3.262 13.502 -14.296 1.00 87.31 92 ASN A O 1
ATOM 746 N N . GLY A 1 93 ? -2.251 11.570 -13.793 1.00 85.62 93 GLY A N 1
ATOM 747 C CA . GLY A 1 93 ? -2.848 10.819 -14.912 1.00 85.62 93 GLY A CA 1
ATOM 748 C C . GLY A 1 93 ? -1.939 10.609 -16.131 1.00 85.62 93 GLY A C 1
ATOM 749 O O . GLY A 1 93 ? -2.424 10.308 -17.218 1.00 85.62 93 GLY A O 1
ATOM 750 N N . GLY A 1 94 ? -0.622 10.789 -15.992 1.00 93.12 94 GLY A N 1
ATOM 751 C CA . GLY A 1 94 ? 0.333 10.667 -17.104 1.00 93.12 94 GLY A CA 1
ATOM 752 C C . GLY A 1 94 ? 1.124 9.357 -17.147 1.00 93.12 94 GLY A C 1
ATOM 753 O O . GLY A 1 94 ? 2.076 9.265 -17.921 1.00 93.12 94 GLY A O 1
ATOM 754 N N . LEU A 1 95 ? 0.772 8.343 -16.348 1.00 96.31 95 LEU A N 1
ATOM 755 C CA . LEU A 1 95 ? 1.519 7.078 -16.309 1.00 96.31 95 LEU A CA 1
ATOM 756 C C . LEU A 1 95 ? 1.490 6.366 -17.669 1.00 96.31 95 LEU A C 1
ATOM 758 O O . LEU A 1 95 ? 2.518 5.868 -18.118 1.00 96.31 95 LEU A O 1
ATOM 762 N N . ALA A 1 96 ? 0.352 6.393 -18.370 1.00 96.44 96 ALA A N 1
ATOM 763 C CA . ALA A 1 96 ? 0.227 5.821 -19.713 1.00 96.44 96 ALA A CA 1
ATOM 764 C C . ALA A 1 96 ? 1.240 6.421 -20.708 1.00 96.44 96 ALA A C 1
ATOM 766 O O . ALA A 1 96 ? 1.822 5.699 -21.516 1.00 96.44 96 ALA A O 1
ATOM 767 N N . LYS A 1 97 ? 1.506 7.734 -20.615 1.00 96.44 97 LYS A N 1
ATOM 768 C CA . LYS A 1 97 ? 2.493 8.421 -21.463 1.00 96.44 97 LYS A CA 1
ATOM 769 C C . LYS A 1 97 ? 3.913 7.949 -21.156 1.00 96.44 97 LYS A C 1
ATOM 771 O O . LYS A 1 97 ? 4.672 7.685 -22.085 1.00 96.44 97 LYS A O 1
ATOM 776 N N . LEU A 1 98 ? 4.256 7.788 -19.874 1.00 96.69 98 LEU A N 1
ATOM 777 C CA . LEU A 1 98 ? 5.549 7.223 -19.476 1.00 96.69 98 LEU A CA 1
ATOM 778 C C . LEU A 1 98 ? 5.714 5.790 -19.991 1.00 96.69 98 LEU A C 1
ATOM 780 O O . LEU A 1 98 ? 6.747 5.463 -20.572 1.00 96.69 98 LEU A O 1
ATOM 784 N N . ILE A 1 99 ? 4.688 4.952 -19.826 1.00 97.31 99 ILE A N 1
ATOM 785 C CA . ILE A 1 99 ? 4.698 3.569 -20.314 1.00 97.31 99 ILE A CA 1
ATOM 786 C C . ILE A 1 99 ? 4.919 3.543 -21.828 1.00 97.31 99 ILE A C 1
ATOM 788 O O . ILE A 1 99 ? 5.831 2.867 -22.296 1.00 97.31 99 ILE A O 1
ATOM 792 N N . SER A 1 100 ? 4.145 4.324 -22.586 1.00 97.19 100 SER A N 1
ATOM 793 C CA . SER A 1 100 ? 4.263 4.390 -24.045 1.00 97.19 100 SER A CA 1
ATOM 794 C C . SER A 1 100 ? 5.640 4.869 -24.504 1.00 97.19 100 SER A C 1
ATOM 796 O O . SER A 1 100 ? 6.155 4.362 -25.495 1.00 97.19 100 SER A O 1
ATOM 798 N N . LYS A 1 101 ? 6.236 5.841 -23.806 1.00 97.50 101 LYS A N 1
ATOM 799 C CA . LYS A 1 101 ? 7.527 6.427 -24.184 1.00 97.50 101 LYS A CA 1
ATOM 800 C C . LYS A 1 101 ? 8.705 5.509 -23.866 1.00 97.50 101 LYS A C 1
ATOM 802 O O . LYS A 1 101 ? 9.635 5.400 -24.660 1.00 97.50 101 LYS A O 1
ATOM 807 N N . TYR A 1 102 ? 8.690 4.872 -22.698 1.00 96.88 102 TYR A N 1
ATOM 808 C CA . TYR A 1 102 ? 9.851 4.137 -22.189 1.00 96.88 102 TYR A CA 1
ATOM 809 C C . TYR A 1 102 ? 9.762 2.620 -22.388 1.00 96.88 102 TYR A C 1
ATOM 811 O O . TYR A 1 102 ? 10.794 1.942 -22.327 1.00 96.88 102 TYR A O 1
ATOM 819 N N . ASN A 1 103 ? 8.565 2.103 -22.685 1.00 97.06 103 ASN A N 1
ATOM 820 C CA . ASN A 1 103 ? 8.259 0.685 -22.872 1.00 97.06 103 ASN A CA 1
ATOM 821 C C . ASN A 1 103 ? 8.819 -0.203 -21.734 1.00 97.06 103 ASN A C 1
ATOM 823 O O . ASN A 1 103 ? 9.698 -1.043 -21.972 1.00 97.06 103 ASN A O 1
ATOM 827 N N . PRO A 1 104 ? 8.406 0.038 -20.473 1.00 97.38 104 PRO A N 1
ATOM 828 C CA . PRO A 1 104 ? 8.859 -0.747 -19.332 1.00 97.38 104 PRO A CA 1
ATOM 829 C C . PRO A 1 104 ? 8.258 -2.154 -19.323 1.00 97.38 104 PRO A C 1
ATOM 831 O O . PRO A 1 104 ? 7.162 -2.384 -19.825 1.00 97.38 104 PRO A O 1
ATOM 834 N N . LYS A 1 105 ? 8.953 -3.086 -18.666 1.00 97.31 105 LYS A N 1
ATOM 835 C CA . LYS A 1 105 ? 8.423 -4.424 -18.344 1.00 97.31 105 LYS A CA 1
ATOM 836 C C . LYS A 1 105 ? 7.842 -4.497 -16.934 1.00 97.31 105 LYS A C 1
ATOM 838 O O . LYS A 1 105 ? 7.020 -5.367 -16.648 1.00 97.31 105 LYS A O 1
ATOM 843 N N . LEU A 1 106 ? 8.293 -3.597 -16.062 1.00 98.12 106 LEU A N 1
ATOM 844 C CA . LEU A 1 106 ? 7.964 -3.555 -14.645 1.00 98.12 106 LEU A CA 1
ATOM 845 C C . LEU A 1 106 ? 7.657 -2.123 -14.210 1.00 98.12 106 LEU A C 1
ATOM 847 O O . LEU A 1 106 ? 8.301 -1.176 -14.664 1.00 98.12 106 LEU A O 1
ATOM 851 N N . ILE A 1 107 ? 6.714 -1.985 -13.284 1.00 98.12 107 ILE A N 1
ATOM 852 C CA . ILE A 1 107 ? 6.437 -0.741 -12.566 1.00 98.12 107 ILE A CA 1
ATOM 853 C C . ILE A 1 107 ? 6.513 -1.046 -11.072 1.00 98.12 107 ILE A C 1
ATOM 855 O O . ILE A 1 107 ? 5.787 -1.912 -10.590 1.00 98.12 107 ILE A O 1
ATOM 859 N N . VAL A 1 108 ? 7.396 -0.351 -10.353 1.00 97.69 108 VAL A N 1
ATOM 860 C CA . VAL A 1 108 ? 7.700 -0.575 -8.931 1.00 97.69 108 VAL A CA 1
ATOM 861 C C . VAL A 1 108 ? 7.544 0.737 -8.174 1.00 97.69 108 VAL A C 1
ATOM 863 O O . VAL A 1 108 ? 8.332 1.662 -8.354 1.00 97.69 108 VAL A O 1
ATOM 866 N N . TYR A 1 109 ? 6.541 0.868 -7.317 1.00 96.75 109 TYR A N 1
ATOM 867 C CA . TYR A 1 109 ? 6.260 2.172 -6.718 1.00 96.75 109 TYR A CA 1
ATOM 868 C C . TYR A 1 109 ? 5.688 2.084 -5.315 1.00 96.75 109 TYR A C 1
ATOM 870 O O . TYR A 1 109 ? 5.045 1.099 -4.952 1.00 96.75 109 TYR A O 1
ATOM 878 N N . ASN A 1 110 ? 5.900 3.154 -4.547 1.00 94.94 110 ASN A N 1
ATOM 879 C CA . ASN A 1 110 ? 5.271 3.327 -3.247 1.00 94.94 110 ASN A CA 1
ATOM 880 C C . ASN A 1 110 ? 3.798 3.737 -3.431 1.00 94.94 110 ASN A C 1
ATOM 882 O O . ASN A 1 110 ? 3.484 4.913 -3.642 1.00 94.94 110 ASN A O 1
ATOM 886 N N . TYR A 1 111 ? 2.866 2.792 -3.365 1.00 94.56 111 TYR A N 1
ATOM 887 C CA . TYR A 1 111 ? 1.461 3.087 -3.645 1.00 94.56 111 TYR A CA 1
ATOM 888 C C . TYR A 1 111 ? 0.819 4.010 -2.606 1.00 94.56 111 TYR A C 1
ATOM 890 O O . TYR A 1 111 ? -0.212 4.610 -2.896 1.00 94.56 111 TYR A O 1
ATOM 898 N N . THR A 1 112 ? 1.418 4.165 -1.421 1.00 91.75 112 THR A N 1
ATOM 899 C CA . TH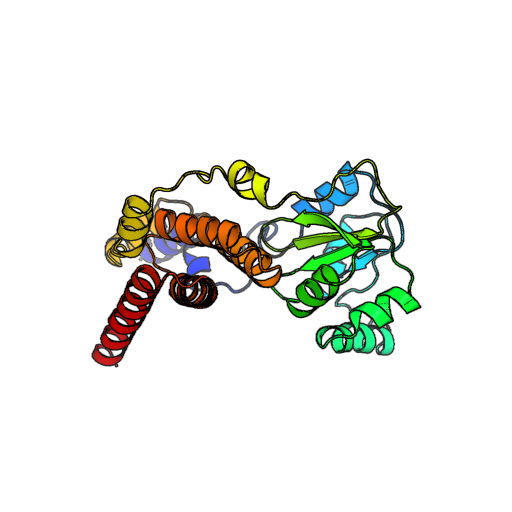R A 1 112 ? 0.911 5.073 -0.379 1.00 91.75 112 THR A CA 1
ATOM 900 C C . THR A 1 112 ? 1.213 6.538 -0.695 1.00 91.75 112 THR A C 1
ATOM 902 O O . THR A 1 112 ? 0.442 7.418 -0.316 1.00 91.75 112 THR A O 1
ATOM 905 N N . LYS A 1 113 ? 2.298 6.801 -1.438 1.00 89.81 113 LYS A N 1
ATOM 906 C CA . LYS A 1 113 ? 2.714 8.145 -1.872 1.00 89.81 113 LYS A CA 1
ATOM 907 C C . LYS A 1 113 ? 2.238 8.489 -3.287 1.00 89.81 113 LYS A C 1
ATOM 909 O O . LYS A 1 113 ? 2.039 9.660 -3.591 1.00 89.81 113 LYS A O 1
ATOM 914 N N . TYR A 1 114 ? 2.008 7.484 -4.135 1.00 89.94 114 TYR A N 1
ATOM 915 C CA . TYR A 1 114 ? 1.636 7.658 -5.546 1.00 89.94 114 TYR A CA 1
ATOM 916 C C . TYR A 1 114 ? 0.270 7.033 -5.868 1.00 89.94 114 TYR A C 1
ATOM 918 O O . TYR A 1 114 ? 0.127 6.255 -6.811 1.00 89.94 114 TYR A O 1
ATOM 926 N N . LEU A 1 115 ? -0.757 7.391 -5.087 1.00 87.69 115 LEU A N 1
ATOM 927 C CA . LEU A 1 115 ? -2.128 6.865 -5.225 1.00 87.69 115 LEU A CA 1
ATOM 928 C C . LEU A 1 115 ? -2.683 6.926 -6.668 1.00 87.69 115 LEU A C 1
ATOM 930 O O . LEU A 1 115 ? -3.303 5.955 -7.106 1.00 87.69 115 LEU A O 1
ATOM 934 N N . PRO A 1 116 ? -2.456 7.998 -7.457 1.00 92.44 116 PRO A N 1
ATOM 935 C CA . PRO A 1 116 ? -3.007 8.080 -8.811 1.00 92.44 116 PRO A CA 1
ATOM 936 C C . PRO A 1 116 ? -2.452 7.036 -9.787 1.00 92.44 116 PRO A C 1
ATOM 938 O O . PRO A 1 116 ? -3.111 6.718 -10.778 1.00 92.44 116 PRO A O 1
ATOM 941 N N . TRP A 1 117 ? -1.258 6.487 -9.541 1.00 95.50 117 TRP A N 1
ATOM 942 C CA . TRP A 1 117 ? -0.735 5.382 -10.350 1.00 95.50 117 TRP A CA 1
ATOM 943 C C . TRP A 1 117 ? -1.524 4.095 -10.117 1.00 95.50 117 TRP A C 1
ATOM 945 O O . TRP A 1 117 ? -1.830 3.405 -11.082 1.00 95.50 117 TRP A O 1
ATOM 955 N N . THR A 1 118 ? -1.943 3.813 -8.880 1.00 94.94 118 THR A N 1
ATOM 956 C CA . THR A 1 118 ? -2.805 2.658 -8.569 1.00 94.94 118 THR A CA 1
ATOM 957 C C . THR A 1 118 ? -4.118 2.717 -9.341 1.00 94.94 118 THR A C 1
ATOM 959 O O . THR A 1 118 ? -4.521 1.727 -9.948 1.00 94.94 118 THR A O 1
ATOM 962 N N . LEU A 1 119 ? -4.760 3.889 -9.377 1.00 93.31 119 LEU A N 1
ATOM 963 C CA . LEU A 1 119 ? -6.006 4.078 -10.121 1.00 93.31 119 LEU A CA 1
ATOM 964 C C . LEU A 1 119 ? -5.808 3.859 -11.626 1.00 93.31 119 LEU A C 1
ATOM 966 O O . LEU A 1 119 ? -6.602 3.153 -12.241 1.00 93.31 119 LEU A O 1
ATOM 970 N N . GLN A 1 120 ? -4.734 4.399 -12.208 1.00 95.38 120 GLN A N 1
ATOM 971 C CA . GLN A 1 120 ? -4.417 4.190 -13.624 1.00 95.38 120 GLN A CA 1
ATOM 972 C C . GLN A 1 120 ? -4.137 2.715 -13.935 1.00 95.38 120 GLN A C 1
ATOM 974 O O . GLN A 1 120 ? -4.706 2.174 -14.875 1.00 95.38 120 GLN A O 1
ATOM 979 N N . LEU A 1 121 ? -3.310 2.046 -13.128 1.00 96.56 121 LEU A N 1
ATOM 980 C CA . LEU A 1 121 ? -2.930 0.648 -13.350 1.00 96.56 121 LEU A CA 1
ATOM 981 C C . LEU A 1 121 ? -4.109 -0.314 -13.209 1.00 96.56 121 LEU A C 1
ATOM 983 O O . LEU A 1 121 ? -4.205 -1.260 -13.983 1.00 96.56 121 LEU A O 1
ATOM 987 N N . SER A 1 122 ? -5.055 -0.039 -12.306 1.00 94.06 122 SER A N 1
ATOM 988 C CA . SER A 1 122 ? -6.287 -0.837 -12.186 1.00 94.06 122 SER A CA 1
ATOM 989 C C . SER A 1 122 ? -7.172 -0.812 -13.442 1.00 94.06 122 SER A C 1
ATOM 991 O O . SER A 1 122 ? -8.051 -1.655 -13.595 1.00 94.06 122 SER A O 1
ATOM 993 N N . GLN A 1 123 ? -6.939 0.142 -14.350 1.00 94.62 123 GLN A N 1
ATOM 994 C CA . GLN A 1 123 ? -7.651 0.287 -15.622 1.00 94.62 123 GLN A CA 1
ATOM 995 C C . GLN A 1 123 ? -6.841 -0.237 -16.819 1.00 94.62 123 GLN A C 1
ATOM 997 O O . GLN A 1 123 ? -7.314 -0.167 -17.951 1.00 94.62 123 GLN A O 1
ATOM 1002 N N . MET A 1 124 ? -5.627 -0.750 -16.595 1.00 96.38 124 MET A N 1
ATOM 1003 C CA . MET A 1 124 ? -4.727 -1.223 -17.647 1.00 96.38 124 MET A CA 1
ATOM 1004 C C . MET A 1 124 ? -4.643 -2.760 -17.625 1.00 96.38 124 MET A C 1
ATOM 1006 O O . MET A 1 124 ? -3.815 -3.308 -16.900 1.00 96.38 124 MET A O 1
ATOM 1010 N N . PRO A 1 125 ? -5.454 -3.482 -18.424 1.00 95.75 125 PRO A N 1
ATOM 1011 C CA . PRO A 1 125 ? -5.556 -4.947 -18.348 1.00 95.75 125 PRO A CA 1
ATOM 1012 C C . PRO A 1 125 ? -4.266 -5.682 -18.737 1.00 95.75 125 PRO A C 1
ATOM 1014 O O . PRO A 1 125 ? -4.059 -6.825 -18.337 1.00 95.75 125 PRO A O 1
ATOM 1017 N N . ASP A 1 126 ? -3.376 -5.023 -19.480 1.00 97.75 126 ASP A N 1
ATOM 1018 C CA . ASP A 1 126 ? -2.070 -5.572 -19.845 1.00 97.75 126 ASP A CA 1
ATOM 1019 C C . ASP A 1 126 ? -1.053 -5.536 -18.690 1.00 97.75 126 ASP A C 1
ATOM 1021 O O . ASP A 1 126 ? 0.058 -6.039 -18.840 1.00 97.75 126 ASP A O 1
ATOM 1025 N N . TRP A 1 127 ? -1.405 -4.958 -17.537 1.00 98.25 127 TRP A N 1
ATOM 1026 C CA . TRP A 1 127 ? -0.539 -4.863 -16.364 1.00 98.25 127 TRP A CA 1
ATOM 1027 C C . TRP A 1 127 ? -1.073 -5.715 -15.217 1.00 98.25 127 TRP A C 1
ATOM 1029 O O . TRP A 1 127 ? -2.173 -5.523 -14.707 1.00 98.25 127 TRP A O 1
ATOM 1039 N N . ARG A 1 128 ? -0.250 -6.661 -14.771 1.00 98.00 128 ARG A N 1
ATOM 1040 C CA . ARG A 1 128 ? -0.588 -7.635 -13.733 1.00 98.00 128 ARG A CA 1
ATOM 1041 C C . ARG A 1 128 ? 0.070 -7.231 -12.423 1.00 98.00 128 ARG A C 1
ATOM 1043 O O . ARG A 1 128 ? 1.295 -7.148 -12.365 1.00 98.00 128 ARG A O 1
ATOM 1050 N N . LEU A 1 129 ? -0.712 -7.042 -11.362 1.00 98.25 129 LEU A N 1
ATOM 1051 C CA . LEU A 1 129 ? -0.173 -6.886 -10.009 1.00 98.25 129 LEU A CA 1
ATOM 1052 C C . LEU A 1 129 ? 0.439 -8.219 -9.560 1.00 98.25 129 LEU A C 1
ATOM 1054 O O . LEU A 1 129 ? -0.297 -9.182 -9.355 1.00 98.25 129 LEU A O 1
ATOM 1058 N N . ILE A 1 130 ? 1.762 -8.286 -9.414 1.00 98.06 130 ILE A N 1
ATOM 1059 C CA . ILE A 1 130 ? 2.487 -9.522 -9.061 1.00 98.06 130 ILE A CA 1
ATOM 1060 C C . ILE A 1 130 ? 3.066 -9.507 -7.645 1.00 98.06 130 ILE A C 1
ATOM 1062 O O . ILE A 1 130 ? 3.422 -10.558 -7.120 1.00 98.06 130 ILE A O 1
ATOM 1066 N N . TYR A 1 131 ? 3.151 -8.333 -7.021 1.00 97.81 131 TYR A N 1
ATOM 1067 C CA . TYR A 1 131 ? 3.611 -8.181 -5.645 1.00 97.81 131 TYR A CA 1
ATOM 1068 C C . TYR A 1 131 ? 2.956 -6.963 -4.992 1.00 97.81 131 TYR A C 1
ATOM 1070 O O . TYR A 1 131 ? 2.786 -5.925 -5.634 1.00 97.81 131 TYR A O 1
ATOM 1078 N N . LEU A 1 132 ? 2.596 -7.108 -3.720 1.00 96.56 132 LEU A N 1
ATOM 1079 C CA . LEU A 1 132 ? 2.009 -6.073 -2.882 1.00 96.56 132 LEU A CA 1
ATOM 1080 C C . LEU A 1 132 ? 2.451 -6.330 -1.445 1.00 96.56 132 LEU A C 1
ATOM 1082 O O . LEU A 1 132 ? 2.260 -7.433 -0.931 1.00 96.56 132 LEU A O 1
ATOM 1086 N N . ASP A 1 133 ? 2.999 -5.312 -0.797 1.00 93.38 133 ASP A N 1
ATOM 1087 C CA . ASP A 1 133 ? 3.234 -5.320 0.642 1.00 93.38 133 ASP A CA 1
ATOM 1088 C C . ASP A 1 133 ? 2.605 -4.087 1.305 1.00 93.38 133 ASP A C 1
ATOM 1090 O O . ASP A 1 133 ? 1.579 -3.572 0.857 1.00 93.38 133 ASP A O 1
ATOM 1094 N N . ASN A 1 134 ? 3.166 -3.651 2.427 1.00 89.88 134 ASN A N 1
ATOM 1095 C CA . ASN A 1 134 ? 2.655 -2.552 3.223 1.00 89.88 134 ASN A CA 1
ATOM 1096 C C . ASN A 1 134 ? 2.844 -1.167 2.602 1.00 89.88 134 ASN A C 1
ATOM 1098 O O . ASN A 1 134 ? 2.183 -0.233 3.051 1.00 89.88 134 ASN A O 1
ATOM 1102 N N . GLU A 1 135 ? 3.705 -1.004 1.604 1.00 91.62 135 GLU A N 1
ATOM 1103 C CA . GLU A 1 135 ? 3.877 0.296 0.952 1.00 91.62 135 GLU A CA 1
ATOM 1104 C C . GLU A 1 135 ? 4.190 0.232 -0.539 1.00 91.62 135 GLU A C 1
ATOM 1106 O O . GLU A 1 135 ? 3.954 1.214 -1.246 1.00 91.62 135 GLU A O 1
ATOM 1111 N N . ALA A 1 136 ? 4.650 -0.911 -1.036 1.00 95.56 136 ALA A N 1
ATOM 1112 C CA . ALA A 1 136 ? 5.066 -1.094 -2.408 1.00 95.56 136 ALA A CA 1
ATOM 1113 C C . ALA A 1 136 ? 4.116 -1.998 -3.193 1.00 95.56 136 ALA A C 1
ATOM 1115 O O . ALA A 1 136 ? 3.548 -2.968 -2.683 1.00 95.56 136 ALA A O 1
ATOM 1116 N N . ALA A 1 137 ? 3.983 -1.686 -4.477 1.00 97.56 137 ALA A N 1
ATOM 1117 C CA . ALA A 1 137 ? 3.330 -2.537 -5.457 1.00 97.56 137 ALA A CA 1
ATOM 1118 C C . ALA A 1 137 ? 4.264 -2.745 -6.651 1.00 97.56 137 ALA A C 1
ATOM 1120 O O . ALA A 1 137 ? 4.951 -1.814 -7.086 1.00 97.56 137 ALA A O 1
ATOM 1121 N N . ILE A 1 138 ? 4.260 -3.965 -7.191 1.00 98.19 138 ILE A N 1
ATOM 1122 C CA . ILE A 1 138 ? 4.944 -4.299 -8.441 1.00 98.19 138 ILE A CA 1
ATOM 1123 C C . ILE A 1 138 ? 3.914 -4.781 -9.448 1.00 98.19 138 ILE A C 1
ATOM 1125 O O . ILE A 1 138 ? 3.223 -5.780 -9.224 1.00 98.19 138 ILE A O 1
ATOM 1129 N N . TYR A 1 139 ? 3.871 -4.099 -10.585 1.00 98.56 139 TYR A N 1
ATOM 1130 C CA . TYR A 1 139 ? 3.137 -4.542 -11.758 1.00 98.56 139 TYR A CA 1
ATOM 1131 C C . TYR A 1 139 ? 4.109 -5.033 -12.825 1.00 98.56 139 TYR A C 1
ATOM 1133 O O . TYR A 1 139 ? 5.126 -4.391 -13.089 1.00 98.56 139 TYR A O 1
ATOM 1141 N N . ALA A 1 140 ? 3.780 -6.157 -13.451 1.00 98.44 140 ALA A N 1
ATOM 1142 C CA . ALA A 1 140 ? 4.479 -6.683 -14.615 1.00 98.44 140 ALA A CA 1
ATOM 1143 C C . ALA A 1 140 ? 3.585 -6.596 -15.848 1.00 98.44 140 ALA A C 1
ATOM 1145 O O . ALA A 1 140 ? 2.376 -6.823 -15.764 1.00 98.44 140 ALA A O 1
ATOM 1146 N N . TYR A 1 141 ? 4.188 -6.304 -16.996 1.00 98.25 141 TYR A N 1
ATOM 1147 C CA . TYR A 1 141 ? 3.486 -6.400 -18.269 1.00 98.25 141 TYR A CA 1
ATOM 1148 C C . TYR A 1 141 ? 3.036 -7.850 -18.526 1.00 98.25 141 TYR A C 1
ATOM 1150 O O . TYR A 1 141 ? 3.711 -8.793 -18.106 1.00 98.25 141 TYR A O 1
ATOM 1158 N N . LYS A 1 142 ? 1.895 -8.045 -19.196 1.00 97.50 142 LYS A N 1
ATOM 1159 C CA . LYS A 1 142 ? 1.195 -9.338 -19.302 1.00 97.50 142 LYS A CA 1
ATOM 1160 C C . LYS A 1 142 ? 2.085 -10.495 -19.755 1.00 97.50 142 LYS A C 1
ATOM 1162 O O . LYS A 1 142 ? 2.041 -11.549 -19.126 1.00 97.50 142 LYS A O 1
ATOM 1167 N N . ASP A 1 143 ? 2.949 -10.249 -20.736 1.00 96.69 143 ASP A N 1
ATOM 1168 C CA . ASP A 1 143 ? 3.811 -11.261 -21.362 1.00 96.69 143 ASP A CA 1
ATOM 1169 C C . ASP A 1 143 ? 5.181 -11.396 -20.675 1.00 96.69 143 ASP A C 1
ATOM 1171 O O . ASP A 1 143 ? 6.027 -12.188 -21.085 1.00 96.69 143 ASP A O 1
ATOM 1175 N N . TYR A 1 144 ? 5.428 -10.620 -19.619 1.00 98.00 144 TYR A N 1
ATOM 1176 C CA . TYR A 1 144 ? 6.663 -10.665 -18.850 1.00 98.00 144 TYR A CA 1
ATOM 1177 C C . TYR A 1 144 ? 6.474 -11.438 -17.540 1.00 98.00 144 TYR A C 1
ATOM 1179 O O . TYR A 1 144 ? 5.466 -11.257 -16.861 1.00 98.00 144 TYR A O 1
ATOM 1187 N N . ALA A 1 145 ? 7.451 -12.278 -17.171 1.00 96.88 145 ALA A N 1
ATOM 1188 C CA . ALA A 1 145 ? 7.441 -13.084 -15.941 1.00 96.88 145 ALA A CA 1
ATOM 1189 C C . ALA A 1 145 ? 6.103 -13.824 -15.715 1.00 96.88 145 ALA A C 1
ATOM 1191 O O . ALA A 1 145 ? 5.463 -13.716 -14.664 1.00 96.88 145 ALA A O 1
ATOM 1192 N N . THR A 1 146 ? 5.637 -14.539 -16.742 1.00 97.12 146 THR A N 1
ATOM 1193 C CA . THR A 1 146 ? 4.332 -15.229 -16.760 1.00 97.12 146 THR A CA 1
ATOM 1194 C C . THR A 1 146 ? 4.244 -16.381 -15.757 1.00 97.12 146 THR A C 1
ATOM 1196 O O . THR A 1 146 ? 3.152 -16.750 -15.330 1.00 97.12 146 THR A O 1
ATOM 1199 N N . ASN A 1 147 ? 5.389 -16.904 -15.312 1.00 97.25 147 ASN A N 1
ATOM 1200 C CA . ASN A 1 147 ? 5.496 -17.865 -14.215 1.00 97.25 147 ASN A CA 1
ATOM 1201 C C . ASN A 1 147 ? 5.040 -17.285 -12.862 1.00 97.25 147 ASN A C 1
ATOM 1203 O O . ASN A 1 147 ? 4.653 -18.043 -11.972 1.00 97.25 147 ASN A O 1
ATOM 1207 N N . ILE A 1 148 ? 5.058 -15.958 -12.699 1.00 97.69 148 ILE A N 1
ATOM 1208 C CA . ILE A 1 148 ? 4.571 -15.281 -11.496 1.00 97.69 148 ILE A CA 1
ATOM 1209 C C . ILE A 1 148 ? 3.106 -14.911 -11.698 1.00 97.69 148 ILE A C 1
ATOM 1211 O O . ILE A 1 148 ? 2.762 -14.046 -12.510 1.00 97.69 148 ILE A O 1
ATOM 1215 N N . LYS A 1 149 ? 2.231 -15.562 -10.932 1.00 96.56 149 LYS A N 1
ATOM 1216 C CA . LYS A 1 149 ? 0.789 -15.309 -10.975 1.00 96.56 149 LYS A CA 1
ATOM 1217 C C . LYS A 1 149 ? 0.461 -13.918 -10.436 1.00 96.56 149 LYS A C 1
ATOM 1219 O O . LYS A 1 149 ? 1.113 -13.426 -9.519 1.00 96.56 149 LYS A O 1
ATOM 1224 N N . SER A 1 150 ? -0.578 -13.305 -10.996 1.00 97.00 150 SER A N 1
ATOM 1225 C CA . SER A 1 150 ? -1.142 -12.081 -10.433 1.00 97.00 150 SER A CA 1
ATOM 1226 C C . SER A 1 150 ? -1.734 -12.341 -9.048 1.00 97.00 150 SER A C 1
ATOM 1228 O O . SER A 1 150 ? -2.261 -13.424 -8.778 1.00 97.00 150 SER A O 1
ATOM 1230 N N . ILE A 1 151 ? -1.691 -11.333 -8.182 1.00 96.12 151 ILE A N 1
ATOM 1231 C CA . ILE A 1 151 ? -2.309 -11.391 -6.859 1.00 96.12 151 ILE A CA 1
ATOM 1232 C C . ILE A 1 151 ? -3.815 -11.572 -7.010 1.00 96.12 151 ILE A C 1
ATOM 1234 O O . ILE A 1 151 ? -4.487 -10.804 -7.694 1.00 96.12 151 ILE A O 1
ATOM 1238 N N . ASN A 1 152 ? -4.350 -12.571 -6.313 1.00 95.44 152 ASN A N 1
ATOM 1239 C CA . ASN A 1 152 ? -5.782 -12.728 -6.133 1.00 95.44 152 ASN A CA 1
ATOM 1240 C C . ASN A 1 152 ? -6.199 -12.078 -4.808 1.00 95.44 152 ASN A C 1
ATOM 1242 O O . ASN A 1 152 ? -5.938 -12.629 -3.731 1.00 95.44 152 ASN A O 1
ATOM 1246 N N . PHE A 1 153 ? -6.887 -10.937 -4.885 1.00 95.75 153 PHE A N 1
ATOM 1247 C CA . PHE A 1 153 ? -7.343 -10.194 -3.709 1.00 95.75 153 PHE A CA 1
ATOM 1248 C C . PHE A 1 153 ? -8.225 -11.018 -2.765 1.00 95.75 153 PHE A C 1
ATOM 1250 O O . PHE A 1 153 ? -8.163 -10.817 -1.554 1.00 95.75 153 PHE A O 1
ATOM 1257 N N . ALA A 1 154 ? -8.976 -12.003 -3.269 1.00 94.62 154 ALA A N 1
ATOM 1258 C CA . ALA A 1 154 ? -9.797 -12.873 -2.428 1.00 94.62 154 ALA A CA 1
ATOM 1259 C C . ALA A 1 154 ? -8.961 -13.724 -1.456 1.00 94.62 154 ALA A C 1
ATOM 1261 O O . ALA A 1 154 ? -9.425 -14.039 -0.361 1.00 94.62 154 ALA A O 1
ATOM 1262 N N . THR A 1 155 ? -7.723 -14.062 -1.833 1.00 94.25 155 THR A N 1
ATOM 1263 C CA . THR A 1 155 ? -6.799 -14.872 -1.018 1.00 94.25 155 THR A CA 1
ATOM 1264 C C . THR A 1 155 ? -5.914 -14.036 -0.097 1.00 94.25 155 THR A C 1
ATOM 1266 O O . THR A 1 155 ? -5.341 -14.567 0.852 1.00 94.25 155 THR A O 1
ATOM 1269 N N . LEU A 1 156 ? -5.830 -12.723 -0.334 1.00 93.94 156 LEU A N 1
ATOM 1270 C CA . LEU A 1 156 ? -4.946 -11.824 0.404 1.00 93.94 156 LEU A CA 1
ATOM 1271 C C . LEU A 1 156 ? -5.210 -11.821 1.924 1.00 93.94 156 LEU A C 1
ATOM 1273 O O . LEU A 1 156 ? -4.238 -11.904 2.668 1.00 93.94 156 LEU A O 1
ATOM 1277 N N . PRO A 1 157 ? -6.464 -11.819 2.435 1.00 94.56 157 PRO A N 1
ATOM 1278 C CA . PRO A 1 157 ? -6.714 -11.900 3.877 1.00 94.56 157 PRO A CA 1
ATOM 1279 C C . PRO A 1 157 ? -6.032 -13.091 4.567 1.00 94.56 157 PRO A C 1
ATOM 1281 O O . PRO A 1 157 ? -5.516 -12.936 5.672 1.00 94.56 157 PRO A O 1
ATOM 1284 N N . LEU A 1 158 ? -5.969 -14.254 3.906 1.00 92.06 158 LEU A N 1
ATOM 1285 C CA . LEU A 1 158 ? -5.355 -15.462 4.468 1.00 92.06 158 LEU A CA 1
ATOM 1286 C C . LEU A 1 158 ? -3.849 -15.281 4.685 1.00 92.06 158 LEU A C 1
ATOM 1288 O O . LEU A 1 158 ? -3.324 -15.717 5.703 1.00 92.06 158 LEU A O 1
ATOM 1292 N N . GLN A 1 159 ? -3.170 -14.561 3.786 1.00 91.06 159 GLN A N 1
ATOM 1293 C CA . GLN A 1 159 ? -1.737 -14.258 3.907 1.00 91.06 159 GLN A CA 1
ATOM 1294 C C . GLN A 1 159 ? -1.423 -13.385 5.133 1.00 91.06 159 GLN A C 1
ATOM 1296 O O . GLN A 1 159 ? -0.313 -13.427 5.658 1.00 91.06 159 GLN A O 1
ATOM 1301 N N . TYR A 1 160 ? -2.413 -12.629 5.616 1.00 90.75 160 TYR A N 1
ATOM 1302 C CA . TYR A 1 160 ? -2.316 -11.773 6.800 1.00 90.75 160 TYR A CA 1
ATOM 1303 C C . TYR A 1 160 ? -2.968 -12.394 8.044 1.00 90.75 160 TYR A C 1
ATOM 1305 O O . TYR A 1 160 ? -3.136 -11.705 9.051 1.00 90.75 160 TYR A O 1
ATOM 1313 N N . ASN A 1 161 ? -3.340 -13.680 8.000 1.00 91.62 161 ASN A N 1
ATOM 1314 C CA . ASN A 1 161 ? -4.070 -14.371 9.071 1.00 91.62 161 ASN A CA 1
ATOM 1315 C C . ASN A 1 161 ? -5.384 -13.661 9.461 1.00 91.62 161 ASN A C 1
ATOM 1317 O O . ASN A 1 161 ? -5.775 -13.624 10.630 1.00 91.62 161 ASN A O 1
ATOM 1321 N N . ILE A 1 162 ? -6.068 -13.062 8.484 1.00 92.56 162 ILE A N 1
ATOM 1322 C CA . ILE A 1 162 ? -7.358 -12.396 8.666 1.00 92.56 162 ILE A CA 1
ATOM 1323 C C . ILE A 1 162 ? -8.468 -13.381 8.300 1.00 92.56 162 ILE A C 1
ATOM 1325 O O . ILE A 1 162 ? -8.511 -13.889 7.179 1.00 92.56 162 ILE A O 1
ATOM 1329 N N . SER A 1 163 ? -9.397 -13.609 9.236 1.00 87.06 163 SER A N 1
ATOM 1330 C CA . SER A 1 163 ? -10.555 -14.481 9.008 1.00 87.06 163 SER A CA 1
ATOM 1331 C C . SER A 1 163 ? -11.361 -14.039 7.783 1.00 87.06 163 SER A C 1
ATOM 1333 O O . SER A 1 163 ? -11.690 -12.859 7.615 1.00 87.06 163 SER A O 1
ATOM 1335 N N . THR A 1 164 ? -11.706 -15.000 6.927 1.00 82.88 164 THR A N 1
ATOM 1336 C CA . THR A 1 164 ? -12.530 -14.768 5.740 1.00 82.88 164 THR A CA 1
ATOM 1337 C C . THR A 1 164 ? -14.020 -14.715 6.048 1.00 82.88 164 THR A C 1
ATOM 1339 O O . THR A 1 164 ? -14.742 -14.027 5.318 1.00 82.88 164 THR A O 1
ATOM 1342 N N . ASP A 1 165 ? -14.442 -15.347 7.142 1.00 82.50 165 ASP A N 1
ATOM 1343 C CA . ASP A 1 165 ? -15.835 -15.493 7.549 1.00 82.50 165 ASP A CA 1
ATOM 1344 C C . ASP A 1 165 ? -16.049 -14.732 8.852 1.00 82.50 165 ASP A C 1
ATOM 1346 O O . ASP A 1 165 ? -15.776 -15.208 9.951 1.00 82.50 165 ASP A O 1
ATOM 1350 N N . THR A 1 166 ? -16.471 -13.477 8.716 1.00 87.31 166 THR A N 1
ATOM 1351 C CA . THR A 1 166 ? -16.818 -12.618 9.851 1.00 87.31 166 THR A CA 1
ATOM 1352 C C . THR A 1 166 ? -18.327 -12.435 9.851 1.00 87.31 166 THR A C 1
ATOM 1354 O O . THR A 1 166 ? -18.884 -11.868 8.906 1.00 87.31 166 THR A O 1
ATOM 1357 N N . SER A 1 167 ? -18.994 -12.918 10.899 1.00 92.25 167 SER A N 1
ATOM 1358 C CA . SER A 1 167 ? -20.445 -12.762 11.034 1.00 92.25 167 SER A CA 1
ATOM 1359 C C . SER A 1 167 ? -20.829 -11.286 11.170 1.00 92.25 167 SER A C 1
ATOM 1361 O O . SER A 1 167 ? -20.052 -10.465 11.665 1.00 92.25 167 SER A O 1
ATOM 1363 N N . GLU A 1 168 ? -22.048 -10.916 10.773 1.00 92.94 168 GLU A N 1
ATOM 1364 C CA . GLU A 1 168 ? -22.503 -9.527 10.899 1.00 92.94 168 GLU A CA 1
ATOM 1365 C C . GLU A 1 168 ? -22.472 -9.033 12.354 1.00 92.94 168 GLU A C 1
ATOM 1367 O O . GLU A 1 168 ? -22.055 -7.902 12.620 1.00 92.94 168 GLU A O 1
ATOM 1372 N N . GLN A 1 169 ? -22.840 -9.898 13.301 1.00 93.00 169 GLN A N 1
ATOM 1373 C CA . GLN A 1 169 ? -22.803 -9.577 14.723 1.00 93.00 169 GLN A CA 1
ATOM 1374 C C . GLN A 1 169 ? -21.375 -9.307 15.209 1.00 93.00 169 GLN A C 1
ATOM 1376 O O . GLN A 1 169 ? -21.145 -8.371 15.979 1.00 93.00 169 GLN A O 1
ATOM 1381 N N . GLU A 1 170 ? -20.401 -10.077 14.728 1.00 93.94 170 GLU A N 1
ATOM 1382 C CA . GLU A 1 170 ? -18.995 -9.848 15.039 1.00 93.94 170 GLU A CA 1
ATOM 1383 C C . GLU A 1 170 ? -18.515 -8.501 14.481 1.00 93.94 170 GLU A C 1
ATOM 1385 O O . GLU A 1 170 ? -17.869 -7.741 15.201 1.00 93.94 170 GLU A O 1
ATOM 1390 N N . ILE A 1 171 ? -18.907 -8.138 13.254 1.00 95.00 171 ILE A N 1
ATOM 1391 C CA . ILE A 1 171 ? -18.599 -6.823 12.664 1.00 95.00 171 ILE A CA 1
ATOM 1392 C C . ILE A 1 171 ? -19.146 -5.695 13.539 1.00 95.00 171 ILE A C 1
ATOM 1394 O O . ILE A 1 171 ? -18.424 -4.755 13.873 1.00 95.00 171 ILE A O 1
ATOM 1398 N N . ILE A 1 172 ? -20.405 -5.800 13.964 1.00 94.88 172 ILE A N 1
ATOM 1399 C CA . ILE A 1 172 ? -21.029 -4.813 14.852 1.00 94.88 172 ILE A CA 1
ATOM 1400 C C . ILE A 1 172 ? -20.261 -4.709 16.177 1.00 94.88 172 ILE A C 1
ATOM 1402 O O . ILE A 1 172 ? -20.013 -3.598 16.655 1.00 94.88 172 ILE A O 1
ATOM 1406 N N . ASN A 1 173 ? -19.850 -5.838 16.759 1.00 93.88 173 ASN A N 1
ATOM 1407 C CA . ASN A 1 173 ? -19.070 -5.862 17.995 1.00 93.88 173 ASN A CA 1
ATOM 1408 C C . ASN A 1 173 ? -17.707 -5.173 17.813 1.00 93.88 173 ASN A C 1
ATOM 1410 O O . ASN A 1 173 ? -17.326 -4.341 18.639 1.00 93.88 173 ASN A O 1
ATOM 1414 N N . ILE A 1 174 ? -17.017 -5.432 16.697 1.00 94.12 174 ILE A N 1
ATOM 1415 C CA . ILE A 1 174 ? -15.746 -4.779 16.353 1.00 94.12 174 ILE A CA 1
ATOM 1416 C C . ILE A 1 174 ? -15.931 -3.262 16.273 1.00 94.12 174 ILE A C 1
ATOM 1418 O O . ILE A 1 174 ? -15.200 -2.528 16.938 1.00 94.12 174 ILE A O 1
ATOM 1422 N N . LEU A 1 175 ? -16.938 -2.780 15.538 1.00 93.69 175 LEU A N 1
ATOM 1423 C CA . LEU A 1 175 ? -17.208 -1.343 15.377 1.00 93.69 175 LEU A CA 1
ATOM 1424 C C . LEU A 1 175 ? -17.556 -0.647 16.706 1.00 93.69 175 LEU A C 1
ATOM 1426 O O . LEU A 1 175 ? -17.248 0.533 16.908 1.00 93.69 175 LEU A O 1
ATOM 1430 N N . LYS A 1 176 ? -18.162 -1.378 17.647 1.00 92.50 176 LYS A N 1
ATOM 1431 C CA . LYS A 1 176 ? -18.497 -0.880 18.990 1.00 92.50 176 LYS A CA 1
ATOM 1432 C C . LYS A 1 176 ? -17.311 -0.871 19.961 1.00 92.50 176 LYS A C 1
ATOM 1434 O O . LYS A 1 176 ? -17.394 -0.186 20.983 1.00 92.50 176 LYS A O 1
ATOM 1439 N N . THR A 1 177 ? -16.200 -1.541 19.643 1.00 88.12 177 THR A N 1
ATOM 1440 C CA . THR A 1 177 ? -15.010 -1.651 20.510 1.00 88.12 177 THR A CA 1
ATOM 1441 C C . THR A 1 177 ? -14.550 -0.284 21.024 1.00 88.12 177 THR A C 1
ATOM 1443 O O . THR A 1 177 ? -14.374 0.668 20.256 1.00 88.12 177 THR A O 1
ATOM 1446 N N . LYS A 1 178 ? -14.368 -0.150 22.342 1.00 84.50 178 LYS A N 1
ATOM 1447 C CA . LYS A 1 178 ? -13.859 1.085 22.958 1.00 84.50 178 LYS A CA 1
ATOM 1448 C C . LYS A 1 178 ? -12.330 1.159 22.798 1.00 84.50 178 LYS A C 1
ATOM 1450 O O . LYS A 1 178 ? -11.672 0.133 22.952 1.00 84.50 178 LYS A O 1
ATOM 1455 N N . PRO A 1 179 ? -11.763 2.344 22.502 1.00 78.50 179 PRO A N 1
ATOM 1456 C CA . PRO A 1 179 ? -10.313 2.510 22.475 1.00 78.50 179 PRO A CA 1
ATOM 1457 C C . PRO A 1 179 ? -9.720 2.326 23.876 1.00 78.50 179 PRO A C 1
ATOM 1459 O O . PRO A 1 179 ? -10.395 2.611 24.869 1.00 78.50 179 PRO A O 1
ATOM 1462 N N . TYR A 1 180 ? -8.461 1.885 23.942 1.00 75.75 180 TYR A N 1
ATOM 1463 C CA . TYR A 1 180 ? -7.720 1.775 25.199 1.00 75.75 180 TYR A CA 1
ATOM 1464 C C . TYR A 1 180 ? -7.658 3.107 25.956 1.00 75.75 180 TYR A C 1
ATOM 1466 O O . TYR A 1 180 ? -7.685 4.193 25.366 1.00 75.75 180 TYR A O 1
ATOM 1474 N N . ASN A 1 181 ? -7.522 3.006 27.279 1.00 80.75 181 ASN A N 1
ATOM 1475 C CA . ASN A 1 181 ? -7.145 4.141 28.108 1.00 80.75 181 ASN A CA 1
ATOM 1476 C C . ASN A 1 181 ? -5.739 4.620 27.699 1.00 80.75 181 ASN A C 1
ATOM 1478 O O . ASN A 1 181 ? -4.830 3.805 27.536 1.00 80.75 181 ASN A O 1
ATOM 1482 N N . LYS A 1 182 ? -5.558 5.940 27.552 1.00 80.50 182 LYS A N 1
ATOM 1483 C CA . LYS A 1 182 ? -4.267 6.557 27.210 1.00 80.50 182 LYS A CA 1
ATOM 1484 C C . LYS A 1 182 ? -3.154 6.130 28.168 1.00 80.50 182 LYS A C 1
ATOM 1486 O O . LYS A 1 182 ? -2.045 5.887 27.713 1.00 80.50 182 LYS A O 1
ATOM 1491 N N . PHE A 1 183 ? -3.463 5.997 29.459 1.00 83.31 183 PHE A N 1
ATOM 1492 C CA . PHE A 1 183 ? -2.488 5.567 30.460 1.00 83.31 183 PHE A CA 1
ATOM 1493 C C . PHE A 1 183 ? -1.998 4.136 30.209 1.00 83.31 183 PHE A C 1
ATOM 1495 O O . PHE A 1 183 ? -0.800 3.891 30.211 1.00 83.31 183 PHE A O 1
ATOM 1502 N N . THR A 1 184 ? -2.903 3.203 29.901 1.00 83.31 184 THR A N 1
ATOM 1503 C CA . THR A 1 184 ? -2.534 1.818 29.572 1.00 83.31 184 THR A CA 1
ATOM 1504 C C . THR A 1 184 ? -1.646 1.760 28.333 1.00 83.31 184 THR A C 1
ATOM 1506 O O . THR A 1 184 ? -0.621 1.094 28.358 1.00 83.31 184 THR A O 1
ATOM 1509 N N . VAL A 1 185 ? -1.990 2.513 27.280 1.00 80.62 185 VAL A N 1
ATOM 1510 C CA . VAL A 1 185 ? -1.167 2.593 26.060 1.00 80.62 185 VAL A CA 1
ATOM 1511 C C . VAL A 1 185 ? 0.221 3.151 26.367 1.00 80.62 185 VAL A C 1
ATOM 1513 O O . VAL A 1 185 ? 1.205 2.622 25.864 1.00 80.62 185 VAL A O 1
ATOM 1516 N N . PHE A 1 186 ? 0.303 4.194 27.195 1.00 83.81 186 PHE A N 1
ATOM 1517 C CA . PHE A 1 186 ? 1.572 4.781 27.618 1.00 83.81 186 PHE A CA 1
ATOM 1518 C C . PHE A 1 186 ? 2.436 3.784 28.399 1.00 83.81 186 PHE A C 1
ATOM 1520 O O . PHE A 1 186 ? 3.617 3.661 28.118 1.00 83.81 186 PHE A O 1
ATOM 1527 N N . ILE A 1 187 ? 1.865 3.024 29.337 1.00 85.50 187 ILE A N 1
ATOM 1528 C CA . ILE A 1 187 ? 2.627 2.010 30.082 1.00 85.50 187 ILE A CA 1
ATOM 1529 C C . ILE A 1 187 ? 3.070 0.863 29.167 1.00 85.50 187 ILE A C 1
ATOM 1531 O O . ILE A 1 187 ? 4.236 0.473 29.189 1.00 85.50 187 ILE A O 1
ATOM 1535 N N . GLU A 1 188 ? 2.178 0.350 28.316 1.00 83.75 188 GLU A N 1
ATOM 1536 C CA . GLU A 1 188 ? 2.514 -0.707 27.355 1.00 83.75 188 GLU A CA 1
ATOM 1537 C C . GLU A 1 188 ? 3.642 -0.289 26.405 1.00 83.75 188 GLU A C 1
ATOM 1539 O O . GLU A 1 188 ? 4.445 -1.131 26.005 1.00 83.75 188 GLU A O 1
ATOM 1544 N N . SER A 1 189 ? 3.750 1.004 26.084 1.00 82.69 189 SER A N 1
ATOM 1545 C CA . SER A 1 189 ? 4.753 1.524 25.156 1.00 82.69 189 SER A CA 1
ATOM 1546 C C . SER A 1 189 ? 6.196 1.374 25.650 1.00 82.69 189 SER A C 1
ATOM 1548 O O . SER A 1 189 ? 7.116 1.480 24.845 1.00 82.69 189 SER A O 1
ATOM 1550 N N . PHE A 1 190 ? 6.421 1.127 26.944 1.00 85.50 190 PHE A N 1
ATOM 1551 C CA . PHE A 1 190 ? 7.759 0.874 27.494 1.00 85.50 190 PHE A CA 1
ATOM 1552 C C . PHE A 1 190 ? 8.195 -0.588 27.400 1.00 85.50 190 PHE A C 1
ATOM 1554 O O . PHE A 1 190 ? 9.391 -0.864 27.423 1.00 85.50 190 PHE A O 1
ATOM 1561 N N . PHE A 1 191 ? 7.250 -1.523 27.287 1.00 86.00 191 PHE A N 1
ATOM 1562 C CA . PHE A 1 191 ? 7.536 -2.959 27.393 1.00 86.00 191 PHE A CA 1
ATOM 1563 C C . PHE A 1 191 ? 7.206 -3.732 26.123 1.00 86.00 191 PHE A C 1
ATOM 1565 O O . PHE A 1 191 ? 7.795 -4.775 25.848 1.00 86.00 191 PHE A O 1
ATOM 1572 N N . LYS A 1 192 ? 6.252 -3.236 25.335 1.00 82.50 192 LYS A N 1
ATOM 1573 C CA . LYS A 1 192 ? 5.779 -3.903 24.134 1.00 82.50 192 LYS A CA 1
ATOM 1574 C C . LYS A 1 192 ? 6.340 -3.202 22.915 1.00 82.50 192 LYS A C 1
ATOM 1576 O O . LYS A 1 192 ? 6.073 -2.022 22.693 1.00 82.50 192 LYS A O 1
ATOM 1581 N N . LYS A 1 193 ? 7.078 -3.953 22.093 1.00 77.31 193 LYS A N 1
ATOM 1582 C CA . LYS A 1 193 ? 7.487 -3.465 20.780 1.00 77.31 193 LYS A CA 1
ATOM 1583 C C . LYS A 1 193 ? 6.236 -3.101 19.995 1.00 77.31 193 LYS A C 1
ATOM 1585 O O . LYS A 1 193 ? 5.316 -3.904 19.828 1.00 77.31 193 LYS A O 1
ATOM 1590 N N . THR A 1 194 ? 6.192 -1.856 19.564 1.00 68.00 194 THR A N 1
ATOM 1591 C CA . THR A 1 194 ? 5.122 -1.369 18.719 1.00 68.00 194 THR A CA 1
ATOM 1592 C C . THR A 1 194 ? 5.398 -1.846 17.307 1.00 68.00 194 THR A C 1
ATOM 1594 O O . THR A 1 194 ? 6.202 -1.273 16.580 1.00 68.00 194 THR A O 1
ATOM 1597 N N . ASP A 1 195 ? 4.749 -2.943 16.923 1.00 63.69 195 ASP A N 1
ATOM 1598 C CA . ASP A 1 195 ? 4.639 -3.277 15.510 1.00 63.69 195 ASP A CA 1
ATOM 1599 C C . ASP A 1 195 ? 3.813 -2.170 14.864 1.00 63.69 195 ASP A C 1
ATOM 1601 O O . ASP A 1 195 ? 2.617 -2.021 15.147 1.00 63.69 195 ASP A O 1
ATOM 1605 N N . ASN A 1 196 ? 4.460 -1.359 14.032 1.00 59.91 196 ASN A N 1
ATOM 1606 C CA . ASN A 1 196 ? 3.794 -0.327 13.261 1.00 59.91 196 ASN A CA 1
ATOM 1607 C C . ASN A 1 196 ? 2.950 -1.011 12.184 1.00 59.91 196 ASN A C 1
ATOM 1609 O O . ASN A 1 196 ? 3.347 -1.139 11.034 1.00 59.91 196 ASN A O 1
ATOM 1613 N N . LYS A 1 197 ? 1.764 -1.495 12.557 1.00 66.25 197 LYS A N 1
ATOM 1614 C CA . LYS A 1 197 ? 0.850 -2.223 11.665 1.00 66.25 197 LYS A CA 1
ATOM 1615 C C . LYS A 1 197 ? 0.135 -1.301 10.667 1.00 66.25 197 LYS A C 1
ATOM 1617 O O . LYS A 1 197 ? -1.001 -1.576 10.282 1.00 66.25 197 LYS A O 1
ATOM 1622 N N . LYS A 1 198 ? 0.806 -0.225 10.229 1.00 67.31 198 LYS A N 1
ATOM 1623 C CA . LYS A 1 198 ? 0.414 0.614 9.080 1.00 67.31 198 LYS A CA 1
ATOM 1624 C C . LYS A 1 198 ? 0.118 -0.246 7.850 1.00 67.31 198 LYS A C 1
ATOM 1626 O O . LYS A 1 198 ? -0.760 0.103 7.068 1.00 67.31 198 LYS A O 1
ATOM 1631 N N . ASP A 1 199 ? 0.760 -1.408 7.768 1.00 82.25 199 ASP A N 1
ATOM 1632 C CA . ASP A 1 199 ? 0.553 -2.469 6.791 1.00 82.25 199 ASP A CA 1
ATOM 1633 C C . ASP A 1 199 ? -0.921 -2.724 6.467 1.00 82.25 199 ASP A C 1
ATOM 1635 O O . ASP A 1 199 ? -1.305 -2.699 5.300 1.00 82.25 199 ASP A O 1
ATOM 1639 N N . LEU A 1 200 ? -1.782 -2.901 7.475 1.00 92.44 200 LEU A N 1
ATOM 1640 C CA . LEU A 1 200 ? -3.182 -3.254 7.222 1.00 92.44 200 LEU A CA 1
ATOM 1641 C C . LEU A 1 200 ? -3.975 -2.101 6.610 1.00 92.44 200 LEU A C 1
ATOM 1643 O O . LEU A 1 200 ? -4.801 -2.324 5.729 1.00 92.44 200 LEU A O 1
ATOM 1647 N N . ILE A 1 201 ? -3.727 -0.872 7.064 1.00 93.69 201 ILE A N 1
ATOM 1648 C CA . ILE A 1 201 ? -4.434 0.320 6.583 1.00 93.69 201 ILE A CA 1
ATOM 1649 C C . ILE A 1 201 ? -4.004 0.655 5.158 1.00 93.69 201 ILE A C 1
ATOM 1651 O O . ILE A 1 201 ? -4.852 1.001 4.332 1.00 93.69 201 ILE A O 1
ATOM 1655 N N . ASN A 1 202 ? -2.712 0.534 4.863 1.00 94.00 202 ASN A N 1
ATOM 1656 C CA . ASN A 1 202 ? -2.175 0.794 3.534 1.00 94.00 202 ASN A CA 1
ATOM 1657 C C . ASN A 1 202 ? -2.742 -0.205 2.522 1.00 94.00 202 ASN A C 1
ATOM 1659 O O . ASN A 1 202 ? -3.313 0.210 1.513 1.00 94.00 202 ASN A O 1
ATOM 1663 N N . ILE A 1 203 ? -2.721 -1.500 2.847 1.00 95.69 203 ILE A N 1
ATOM 1664 C CA . ILE A 1 203 ? -3.306 -2.543 1.996 1.00 95.69 203 ILE A CA 1
ATOM 1665 C C . ILE A 1 203 ? -4.815 -2.346 1.846 1.00 95.69 203 ILE A C 1
ATOM 1667 O O . ILE A 1 203 ? -5.332 -2.405 0.733 1.00 95.69 203 ILE A O 1
ATOM 1671 N N . ALA A 1 204 ? -5.538 -2.047 2.932 1.00 96.44 204 ALA A N 1
ATOM 1672 C CA . ALA A 1 204 ? -6.969 -1.751 2.863 1.00 96.44 204 ALA A CA 1
ATOM 1673 C C . ALA A 1 204 ? -7.270 -0.564 1.936 1.00 96.44 204 ALA A C 1
ATOM 1675 O O . ALA A 1 204 ? -8.235 -0.600 1.174 1.00 96.44 204 ALA A O 1
ATOM 1676 N N . SER A 1 205 ? -6.431 0.473 1.975 1.00 95.44 205 SER A N 1
ATOM 1677 C CA . SER A 1 205 ? -6.565 1.661 1.127 1.00 95.44 205 SER A CA 1
ATOM 1678 C C . SER A 1 205 ? -6.261 1.347 -0.338 1.00 95.44 205 SER A C 1
ATOM 1680 O O . SER A 1 205 ? -6.988 1.803 -1.220 1.00 95.44 205 SER A O 1
ATOM 1682 N N . PHE A 1 206 ? -5.246 0.522 -0.607 1.00 96.50 206 PHE A N 1
ATOM 1683 C CA . PHE A 1 206 ? -4.948 0.017 -1.947 1.00 96.50 206 PHE A CA 1
ATOM 1684 C C . PHE A 1 206 ? -6.121 -0.797 -2.514 1.00 96.50 206 PHE A C 1
ATOM 1686 O O . PHE A 1 206 ? -6.563 -0.562 -3.638 1.00 96.50 206 PHE A O 1
ATOM 1693 N N . LEU A 1 207 ? -6.687 -1.709 -1.720 1.00 96.56 207 LEU A N 1
ATOM 1694 C CA . LEU A 1 207 ? -7.865 -2.499 -2.093 1.00 96.56 207 LEU A CA 1
ATOM 1695 C C . LEU A 1 207 ? -9.086 -1.609 -2.352 1.00 96.56 207 LEU A C 1
ATOM 1697 O O . LEU A 1 207 ? -9.800 -1.803 -3.334 1.00 96.56 207 LEU A O 1
ATOM 1701 N N . LEU A 1 208 ? -9.305 -0.595 -1.511 1.00 95.62 208 LEU A N 1
ATOM 1702 C CA . LEU A 1 208 ? -10.391 0.369 -1.680 1.00 95.62 208 LEU A CA 1
ATOM 1703 C C . LEU A 1 208 ? -10.280 1.131 -3.011 1.00 95.62 208 LEU A C 1
ATOM 1705 O O . LEU A 1 208 ? -11.290 1.322 -3.688 1.00 95.62 208 LEU A O 1
ATOM 1709 N N . GLN A 1 209 ? -9.067 1.522 -3.413 1.00 93.19 209 GLN A N 1
ATOM 1710 C CA . GLN A 1 209 ? -8.809 2.169 -4.709 1.00 93.19 209 GLN A CA 1
ATOM 1711 C C . GLN A 1 209 ? -9.100 1.243 -5.892 1.00 93.19 209 GLN A C 1
ATOM 1713 O O . GLN A 1 209 ? -9.637 1.692 -6.900 1.00 93.19 209 GLN A O 1
ATOM 1718 N N . ASN A 1 210 ? -8.831 -0.052 -5.733 1.00 94.69 210 ASN A N 1
ATOM 1719 C CA . ASN A 1 210 ? -9.174 -1.089 -6.707 1.00 94.69 210 ASN A CA 1
ATOM 1720 C C . ASN A 1 210 ? -10.652 -1.526 -6.633 1.00 94.69 210 ASN A C 1
ATOM 1722 O O . ASN A 1 210 ? -11.044 -2.477 -7.298 1.00 94.69 210 ASN A O 1
ATOM 1726 N N . LYS A 1 211 ? -11.493 -0.833 -5.846 1.00 95.25 211 LYS A N 1
ATOM 1727 C CA . LYS A 1 211 ? -12.925 -1.131 -5.642 1.00 95.25 211 LYS A CA 1
ATOM 1728 C C . LYS A 1 211 ? -13.203 -2.511 -5.027 1.00 95.25 211 LYS A C 1
ATOM 1730 O O . LYS A 1 211 ? -14.335 -2.988 -5.050 1.00 95.25 211 LYS A O 1
ATOM 1735 N N . GLU A 1 212 ? -12.212 -3.108 -4.372 1.00 96.44 212 GLU A N 1
ATOM 1736 C CA . GLU A 1 212 ? -12.325 -4.386 -3.664 1.00 96.44 212 GLU A CA 1
ATOM 1737 C C . GLU A 1 212 ? -12.955 -4.203 -2.276 1.00 96.44 212 GLU A C 1
ATOM 1739 O O . GLU A 1 212 ? -12.375 -4.535 -1.238 1.00 96.44 212 GLU A O 1
ATOM 1744 N N . TYR A 1 213 ? -14.166 -3.639 -2.235 1.00 97.31 213 TYR A N 1
ATOM 1745 C CA . TYR A 1 213 ? -14.814 -3.161 -1.009 1.00 97.31 213 TYR A CA 1
ATOM 1746 C C . TYR A 1 213 ? -14.950 -4.239 0.072 1.00 97.31 213 TYR A C 1
ATOM 1748 O O . TYR A 1 213 ? -14.711 -3.972 1.250 1.00 97.31 213 TYR A O 1
ATOM 1756 N N . LYS A 1 214 ? -15.306 -5.470 -0.318 1.00 96.06 214 LYS A N 1
ATOM 1757 C CA . LYS A 1 214 ? -15.488 -6.592 0.618 1.00 96.06 214 LYS A CA 1
ATOM 1758 C C . LYS A 1 214 ? -14.167 -7.014 1.263 1.00 96.06 214 LYS A C 1
ATOM 1760 O O . LYS A 1 214 ? -14.153 -7.383 2.435 1.00 96.06 214 LYS A O 1
ATOM 1765 N N . ILE A 1 215 ? -13.067 -6.980 0.514 1.00 97.06 215 ILE A N 1
ATOM 1766 C CA . ILE A 1 215 ? -11.746 -7.348 1.030 1.00 97.06 215 ILE A CA 1
ATOM 1767 C C . ILE A 1 215 ? -11.171 -6.189 1.851 1.00 97.06 215 ILE A C 1
ATOM 1769 O O . ILE A 1 215 ? -10.688 -6.416 2.958 1.00 97.06 215 ILE A O 1
ATOM 1773 N N . ALA A 1 216 ? -11.323 -4.946 1.387 1.00 97.50 216 ALA A N 1
ATOM 1774 C CA . ALA A 1 216 ? -10.941 -3.752 2.139 1.00 97.50 216 ALA A CA 1
ATOM 1775 C C . ALA A 1 216 ? -11.644 -3.676 3.513 1.00 97.50 216 ALA A C 1
ATOM 1777 O O . ALA A 1 216 ? -10.983 -3.400 4.514 1.00 97.50 216 ALA A O 1
ATOM 1778 N N . GLU A 1 217 ? -12.949 -4.000 3.594 1.00 97.69 217 GLU A N 1
ATOM 1779 C CA . GLU A 1 217 ? -13.709 -4.102 4.860 1.00 97.69 217 GLU A CA 1
ATOM 1780 C C . GLU A 1 217 ? -12.986 -5.023 5.857 1.00 97.69 217 GLU A C 1
ATOM 1782 O O . GLU A 1 217 ? -12.796 -4.649 7.014 1.00 97.69 217 GLU A O 1
ATOM 1787 N N . LYS A 1 218 ? -12.514 -6.195 5.410 1.00 96.62 218 LYS A N 1
ATOM 1788 C CA . LYS A 1 218 ? -11.820 -7.168 6.271 1.00 96.62 218 LYS A CA 1
ATOM 1789 C C . LYS A 1 218 ? -10.520 -6.612 6.848 1.00 96.62 218 LYS A C 1
ATOM 1791 O O . LYS A 1 218 ? -10.293 -6.747 8.049 1.00 96.62 218 LYS A O 1
ATOM 1796 N N . PHE A 1 219 ? -9.693 -5.960 6.030 1.00 96.56 219 PHE A N 1
ATOM 1797 C CA . PHE A 1 219 ? -8.431 -5.373 6.495 1.00 96.56 219 PHE A CA 1
ATOM 1798 C C . PHE A 1 219 ? -8.659 -4.213 7.472 1.00 96.56 219 PHE A C 1
ATOM 1800 O O . PHE A 1 219 ? -8.021 -4.162 8.523 1.00 96.56 219 PHE A O 1
ATOM 1807 N N . PHE A 1 220 ? -9.622 -3.331 7.195 1.00 96.56 220 PHE A N 1
ATOM 1808 C CA . PHE A 1 220 ? -9.982 -2.253 8.119 1.00 96.56 220 PHE A CA 1
ATOM 1809 C C . PHE A 1 220 ? -10.552 -2.775 9.447 1.00 96.56 220 PHE A C 1
ATOM 1811 O O . PHE A 1 220 ? -10.226 -2.254 10.513 1.00 96.56 220 PHE A O 1
ATOM 1818 N N . LEU A 1 221 ? -11.376 -3.826 9.423 1.00 95.94 221 LEU A N 1
ATOM 1819 C CA . LEU A 1 221 ? -11.881 -4.451 10.648 1.00 95.94 221 LEU A CA 1
ATOM 1820 C C . LEU A 1 221 ? -10.773 -5.159 11.436 1.00 95.94 221 LEU A C 1
ATOM 1822 O O . LEU A 1 221 ? -10.760 -5.076 12.666 1.00 95.94 221 LEU A O 1
ATOM 1826 N N . ALA A 1 222 ? -9.834 -5.821 10.754 1.00 94.38 222 ALA A N 1
ATOM 1827 C CA . ALA A 1 222 ? -8.652 -6.404 11.384 1.00 94.38 222 ALA A CA 1
ATOM 1828 C C . ALA A 1 222 ? -7.800 -5.324 12.071 1.00 94.38 222 ALA A C 1
ATOM 1830 O O . ALA A 1 222 ? -7.409 -5.503 13.228 1.00 94.38 222 ALA A O 1
ATOM 1831 N N . ASP A 1 223 ? -7.611 -4.170 11.423 1.00 93.06 223 ASP A N 1
ATOM 1832 C CA . ASP A 1 223 ? -6.960 -3.014 12.040 1.00 93.06 223 ASP A CA 1
ATOM 1833 C C . ASP A 1 223 ? -7.701 -2.557 13.307 1.00 93.06 223 ASP A C 1
ATOM 1835 O O . ASP A 1 223 ? -7.081 -2.426 14.362 1.00 93.06 223 ASP A O 1
ATOM 1839 N N . ILE A 1 224 ? -9.035 -2.417 13.274 1.00 92.69 224 ILE A N 1
ATOM 1840 C CA . ILE A 1 224 ? -9.815 -2.055 14.473 1.00 92.69 224 ILE A CA 1
ATOM 1841 C C . ILE A 1 224 ? -9.640 -3.088 15.590 1.00 92.69 224 ILE A C 1
ATOM 1843 O O . ILE A 1 224 ? -9.495 -2.690 16.747 1.00 92.69 224 ILE A O 1
ATOM 1847 N N . LYS A 1 225 ? -9.647 -4.395 15.291 1.00 90.62 225 LYS A N 1
ATOM 1848 C CA . LYS A 1 225 ? -9.464 -5.453 16.306 1.00 90.62 225 LYS A CA 1
ATOM 1849 C C . LYS A 1 225 ? -8.123 -5.325 17.024 1.00 90.62 225 LYS A C 1
ATOM 1851 O O . LYS A 1 225 ? -8.069 -5.481 18.250 1.00 90.62 225 LYS A O 1
ATOM 1856 N N . ILE A 1 226 ? -7.073 -5.047 16.257 1.00 86.31 226 ILE A N 1
ATOM 1857 C CA . ILE A 1 226 ? -5.692 -4.964 16.730 1.00 86.31 226 ILE A CA 1
ATOM 1858 C C . ILE A 1 226 ? -5.450 -3.638 17.455 1.00 86.31 226 ILE A C 1
ATOM 1860 O O . ILE A 1 226 ? -4.998 -3.633 18.596 1.00 86.31 226 ILE A O 1
ATOM 1864 N N . ASN A 1 227 ? -5.820 -2.521 16.830 1.00 84.62 227 ASN A N 1
ATOM 1865 C CA . ASN A 1 227 ? -5.560 -1.163 17.309 1.00 84.62 227 ASN A CA 1
ATOM 1866 C C . ASN A 1 227 ? -6.707 -0.586 18.158 1.00 84.62 227 ASN A C 1
ATOM 1868 O O . ASN A 1 227 ? -6.724 0.610 18.460 1.00 84.62 227 ASN A O 1
ATOM 1872 N N . LYS A 1 228 ? -7.703 -1.412 18.510 1.00 85.38 228 LYS A N 1
ATOM 1873 C CA . LYS A 1 228 ? -8.918 -1.067 19.279 1.00 85.38 228 LYS A CA 1
ATOM 1874 C C . LYS A 1 228 ? -9.611 0.208 18.790 1.00 85.38 228 LYS A C 1
ATOM 1876 O O . LYS A 1 228 ? -10.140 0.999 19.569 1.00 85.38 228 LYS A O 1
ATOM 1881 N N . GLY A 1 229 ? -9.589 0.443 17.479 1.00 83.50 229 GLY A N 1
ATOM 1882 C CA . GLY A 1 229 ? -10.201 1.625 16.878 1.00 83.50 229 GLY A CA 1
ATOM 1883 C C . GLY A 1 229 ? -9.534 2.955 17.252 1.00 83.50 229 GLY A C 1
ATOM 1884 O O . GLY A 1 229 ? -10.223 3.983 17.303 1.00 83.50 229 GLY A O 1
ATOM 1885 N N . LYS A 1 230 ? -8.222 2.963 17.538 1.00 83.44 230 LYS A N 1
ATOM 1886 C CA . LYS A 1 230 ? -7.435 4.191 17.758 1.00 83.44 230 LYS A CA 1
ATOM 1887 C C . LYS A 1 230 ? -7.525 5.120 16.541 1.00 83.44 230 LYS A C 1
ATOM 1889 O O . LYS A 1 230 ? -7.824 6.302 16.716 1.00 83.44 230 LYS A O 1
ATOM 1894 N N . ASN A 1 231 ? -7.367 4.578 15.331 1.00 85.94 231 ASN A N 1
ATOM 1895 C CA . ASN A 1 231 ? -7.328 5.353 14.093 1.00 85.94 231 ASN A CA 1
ATOM 1896 C C . ASN A 1 231 ? -8.731 5.772 13.606 1.00 85.94 231 ASN A C 1
ATOM 1898 O O . ASN A 1 231 ? -9.614 4.941 13.410 1.00 85.94 231 ASN A O 1
ATOM 1902 N N . ASN A 1 232 ? -8.942 7.077 13.412 1.00 88.69 232 ASN A N 1
ATOM 1903 C CA . ASN A 1 232 ? -10.211 7.625 12.921 1.00 88.69 232 ASN A CA 1
ATOM 1904 C C . ASN A 1 232 ? -10.409 7.410 11.426 1.00 88.69 232 ASN A C 1
ATOM 1906 O O . ASN A 1 232 ? -11.544 7.217 11.000 1.00 88.69 232 ASN A O 1
ATOM 1910 N N . PHE A 1 233 ? -9.321 7.439 10.653 1.00 92.12 233 PHE A N 1
ATOM 1911 C CA . PHE A 1 233 ? -9.353 7.258 9.205 1.00 92.12 233 PHE A CA 1
ATOM 1912 C C . PHE A 1 233 ? -10.076 5.963 8.825 1.00 92.12 233 PHE A C 1
ATOM 1914 O O . PHE A 1 233 ? -10.926 5.966 7.944 1.00 92.12 233 PHE A O 1
ATOM 1921 N N . VAL A 1 234 ? -9.834 4.891 9.581 1.00 95.19 234 VAL A N 1
ATOM 1922 C CA . VAL A 1 234 ? -10.452 3.579 9.363 1.00 95.19 234 VAL A CA 1
ATOM 1923 C C . VAL A 1 234 ? -11.982 3.635 9.430 1.00 95.19 234 VAL A C 1
ATOM 1925 O O . VAL A 1 234 ? -12.655 3.005 8.622 1.00 95.19 234 VAL A O 1
ATOM 1928 N N . TYR A 1 235 ? -12.555 4.434 10.335 1.00 96.25 235 TYR A N 1
ATOM 1929 C CA . TYR A 1 235 ? -14.011 4.596 10.414 1.00 96.25 235 TYR A CA 1
ATOM 1930 C C . TYR A 1 235 ? -14.574 5.427 9.258 1.00 96.25 235 TYR A C 1
ATOM 1932 O O . TYR A 1 235 ? -15.681 5.141 8.813 1.00 96.25 235 TYR A O 1
ATOM 1940 N N . TYR A 1 236 ? -13.833 6.422 8.758 1.00 96.81 236 TYR A N 1
ATOM 1941 C CA . TYR A 1 236 ? -14.230 7.164 7.556 1.00 96.81 236 TYR A CA 1
ATOM 1942 C C . TYR A 1 236 ? -14.196 6.269 6.314 1.00 96.81 236 TYR A C 1
ATOM 1944 O O . TYR A 1 236 ? -15.155 6.254 5.549 1.00 96.81 236 TYR A O 1
ATOM 1952 N N . ALA A 1 237 ? -13.140 5.470 6.151 1.00 97.25 237 ALA A N 1
ATOM 1953 C CA . ALA A 1 237 ? -13.015 4.539 5.034 1.00 97.25 237 ALA A CA 1
ATOM 1954 C C . ALA A 1 237 ? -14.096 3.445 5.073 1.00 97.25 237 ALA A C 1
ATOM 1956 O O . ALA A 1 237 ? -14.728 3.156 4.060 1.00 97.25 237 ALA A O 1
ATOM 1957 N N . LEU A 1 238 ? -14.381 2.880 6.252 1.00 98.06 238 LEU A N 1
ATOM 1958 C CA . LEU A 1 238 ? -15.488 1.935 6.419 1.00 98.06 238 LEU A CA 1
ATOM 1959 C C . LEU A 1 238 ? -16.854 2.586 6.174 1.00 98.06 238 LEU A C 1
ATOM 1961 O O . LEU A 1 238 ? -17.726 1.940 5.604 1.00 98.06 238 LEU A O 1
ATOM 1965 N N . ALA A 1 239 ? -17.055 3.846 6.576 1.00 97.94 239 ALA A N 1
ATOM 1966 C CA . ALA A 1 239 ? -18.277 4.581 6.256 1.00 97.94 239 ALA A CA 1
ATOM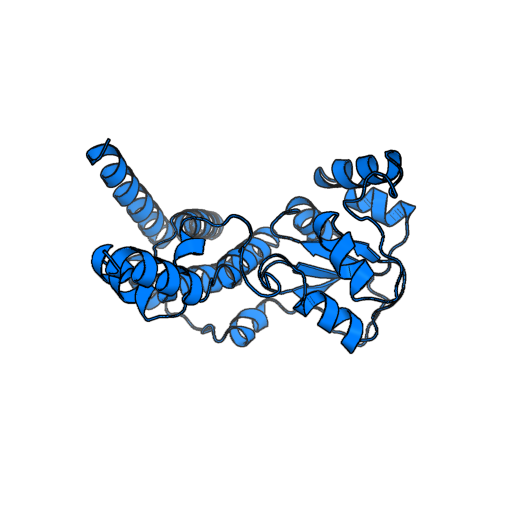 1967 C C . ALA A 1 239 ? -18.464 4.716 4.734 1.00 97.94 239 ALA A C 1
ATOM 1969 O O . ALA A 1 239 ? -19.537 4.385 4.238 1.00 97.94 239 ALA A O 1
ATOM 1970 N N . ASP A 1 240 ? -17.421 5.098 3.991 1.00 97.81 240 ASP A N 1
ATOM 1971 C CA . ASP A 1 240 ? -17.458 5.157 2.521 1.00 97.81 240 ASP A CA 1
ATOM 1972 C C . ASP A 1 240 ? -17.794 3.788 1.901 1.00 97.81 240 ASP A C 1
ATOM 1974 O O . ASP A 1 240 ? -18.696 3.680 1.067 1.00 97.81 240 ASP A O 1
ATOM 1978 N N . ILE A 1 241 ? -17.156 2.711 2.378 1.00 98.19 241 ILE A N 1
ATOM 1979 C CA . ILE A 1 241 ? -17.465 1.336 1.952 1.00 98.19 241 ILE A CA 1
ATOM 1980 C C . ILE A 1 241 ? -18.939 0.994 2.211 1.00 98.19 241 ILE A C 1
ATOM 1982 O O . ILE A 1 241 ? -19.622 0.466 1.331 1.00 98.19 241 ILE A O 1
ATOM 1986 N N . TYR A 1 242 ? -19.457 1.274 3.409 1.00 98.19 242 TYR A N 1
ATOM 1987 C CA . TYR A 1 242 ? -20.835 0.939 3.778 1.00 98.19 242 TYR A CA 1
ATOM 1988 C C . TYR A 1 242 ? -21.871 1.774 3.045 1.00 98.19 242 TYR A C 1
ATOM 1990 O O . TYR A 1 242 ? -22.925 1.244 2.703 1.00 98.19 242 TYR A O 1
ATOM 1998 N N . GLN A 1 243 ? -21.561 3.032 2.745 1.00 97.75 243 GLN A N 1
ATOM 1999 C CA . GLN A 1 243 ? -22.397 3.871 1.901 1.00 97.75 243 GLN A CA 1
ATOM 2000 C C . GLN A 1 243 ? -22.480 3.302 0.480 1.00 97.75 243 GLN A C 1
ATOM 2002 O O . GLN A 1 243 ? -23.579 3.091 -0.025 1.00 97.75 243 GLN A O 1
ATOM 2007 N N . LYS A 1 244 ? -21.337 2.971 -0.136 1.00 97.31 244 LYS A N 1
ATOM 2008 C CA . LYS A 1 244 ? -21.270 2.410 -1.499 1.00 97.31 244 LYS A CA 1
ATOM 2009 C C . LYS A 1 244 ? -21.890 1.019 -1.626 1.00 97.31 244 LYS A C 1
ATOM 2011 O O . LYS A 1 244 ? -22.344 0.652 -2.702 1.00 97.31 244 LYS A O 1
ATOM 2016 N N . THR A 1 245 ? -21.907 0.245 -0.542 1.00 97.06 245 THR A N 1
ATOM 2017 C CA . THR A 1 245 ? -22.458 -1.123 -0.515 1.00 97.06 245 THR A CA 1
ATOM 2018 C C . THR A 1 245 ? -23.866 -1.216 0.084 1.00 97.06 245 THR A C 1
ATOM 2020 O O . THR A 1 245 ? -24.361 -2.323 0.279 1.00 97.06 245 THR A O 1
ATOM 2023 N N . GLY A 1 246 ? -24.512 -0.087 0.406 1.00 97.12 246 GLY A N 1
ATOM 2024 C CA . GLY A 1 246 ? -25.884 -0.054 0.936 1.00 97.12 246 GLY A CA 1
ATOM 2025 C C . GLY A 1 246 ? -26.052 -0.605 2.361 1.00 97.12 246 GLY A C 1
ATOM 2026 O O . GLY A 1 246 ? -27.159 -0.939 2.776 1.00 97.12 246 GLY A O 1
ATOM 2027 N N . LYS A 1 247 ? -24.974 -0.719 3.148 1.00 97.06 247 LYS A N 1
ATOM 2028 C CA . LYS A 1 247 ? -24.986 -1.286 4.513 1.00 97.06 247 LYS A CA 1
ATOM 2029 C C . LYS A 1 247 ? -25.239 -0.209 5.581 1.00 97.06 247 LYS A C 1
ATOM 2031 O O . LYS A 1 247 ? -24.403 0.020 6.460 1.00 97.06 247 LYS A O 1
ATOM 2036 N N . TYR A 1 248 ? -26.399 0.446 5.533 1.00 96.69 248 TYR A N 1
ATOM 2037 C CA . TYR A 1 248 ? -26.695 1.657 6.323 1.00 96.69 248 TYR A CA 1
ATOM 2038 C C . TYR A 1 248 ? -26.568 1.490 7.848 1.00 96.69 248 TYR A C 1
ATOM 2040 O O . TYR A 1 248 ? -25.987 2.340 8.515 1.00 96.69 248 TYR A O 1
ATOM 2048 N N . LYS A 1 249 ? -26.974 0.345 8.412 1.00 96.75 249 LYS A N 1
ATOM 2049 C CA . LYS A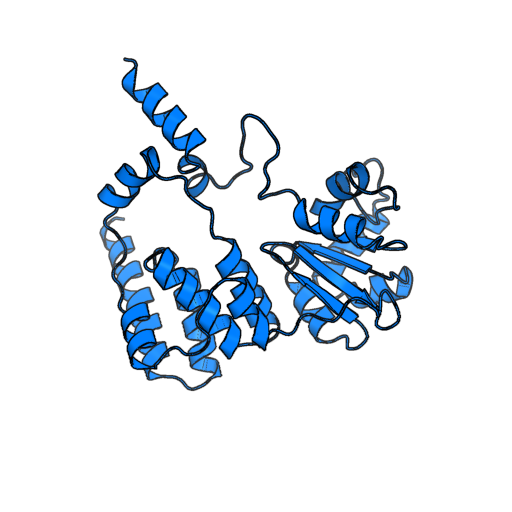 1 249 ? -26.817 0.077 9.856 1.00 96.75 249 LYS A CA 1
ATOM 2050 C C . LYS A 1 249 ? -25.355 0.143 10.318 1.00 96.75 249 LYS A C 1
ATOM 2052 O O . LYS A 1 249 ? -25.059 0.624 11.410 1.00 96.75 249 LYS A O 1
ATOM 2057 N N . LYS A 1 250 ? -24.420 -0.348 9.497 1.00 97.62 250 LYS A N 1
ATOM 2058 C CA . LYS A 1 250 ? -22.981 -0.287 9.795 1.00 97.62 250 LYS A CA 1
ATOM 2059 C C . LYS A 1 250 ? -22.417 1.116 9.552 1.00 97.62 250 LYS A C 1
ATOM 2061 O O . LYS A 1 250 ? -21.566 1.562 10.321 1.00 97.62 250 LYS A O 1
ATOM 2066 N N . LEU A 1 251 ? -22.916 1.819 8.532 1.00 97.75 251 LEU A N 1
ATOM 2067 C CA . LEU A 1 251 ? -22.592 3.224 8.271 1.00 97.75 251 LEU A CA 1
ATOM 2068 C C . LEU A 1 251 ? -22.903 4.099 9.494 1.00 97.75 251 LEU A C 1
ATOM 2070 O O . LEU A 1 251 ? -22.026 4.828 9.959 1.00 97.75 251 LEU A O 1
ATOM 2074 N N . ASP A 1 252 ? -24.094 3.960 10.078 1.00 97.31 252 ASP A N 1
ATOM 2075 C CA . ASP A 1 252 ? -24.506 4.734 11.254 1.00 97.31 252 ASP A CA 1
ATOM 2076 C C . ASP A 1 252 ? -23.586 4.508 12.458 1.00 97.31 252 ASP A C 1
ATOM 2078 O O . ASP A 1 252 ? -23.255 5.452 13.184 1.00 97.31 252 ASP A O 1
ATOM 2082 N N . LEU A 1 253 ? -23.104 3.275 12.651 1.00 96.38 253 LEU A N 1
ATOM 2083 C CA . LEU A 1 253 ? -22.135 2.950 13.701 1.00 96.38 253 LEU A CA 1
ATOM 2084 C C . LEU A 1 253 ? -20.800 3.675 13.480 1.00 96.38 253 LEU A C 1
ATOM 2086 O O . LEU A 1 253 ? -20.254 4.257 14.424 1.00 96.38 253 LEU A O 1
ATOM 2090 N N . CYS A 1 254 ? -20.292 3.693 12.245 1.00 96.38 254 CYS A N 1
ATOM 2091 C CA . CYS A 1 254 ? -19.075 4.428 11.894 1.00 96.38 254 CYS A CA 1
ATOM 2092 C C . CYS A 1 254 ? -19.240 5.939 12.117 1.00 96.38 254 CYS A C 1
ATOM 2094 O O . CYS A 1 254 ? -18.413 6.556 12.796 1.00 96.38 254 CYS A O 1
ATOM 2096 N N . LEU A 1 255 ? -20.330 6.533 11.621 1.00 96.00 255 LEU A N 1
ATOM 2097 C CA . LEU A 1 255 ? -20.610 7.967 11.764 1.00 96.00 255 LEU A CA 1
ATOM 2098 C C . LEU A 1 255 ? -20.786 8.374 13.231 1.00 96.00 255 LEU A C 1
ATOM 2100 O O . LEU A 1 255 ? -20.253 9.398 13.667 1.00 96.00 255 LEU A O 1
ATOM 2104 N N . SER A 1 256 ? -21.467 7.546 14.025 1.00 93.88 256 SER A N 1
ATOM 2105 C CA . SER A 1 256 ? -21.617 7.742 15.472 1.00 93.88 256 SER A CA 1
ATOM 2106 C C . SER A 1 256 ? -20.261 7.759 16.178 1.00 93.88 256 SER A C 1
ATOM 2108 O O . SER A 1 256 ? -19.996 8.624 17.021 1.00 93.88 256 SER A O 1
ATOM 2110 N N . LYS A 1 257 ? -19.353 6.852 15.794 1.00 92.25 257 LYS A N 1
ATOM 2111 C CA . LYS A 1 257 ? -17.996 6.804 16.344 1.00 92.25 257 LYS A CA 1
ATOM 2112 C C . LYS A 1 257 ? -17.209 8.069 16.020 1.00 92.25 257 LYS A C 1
ATOM 2114 O O . LYS A 1 257 ? -16.605 8.650 16.926 1.00 92.25 257 LYS A O 1
ATOM 2119 N N . ILE A 1 258 ? -17.260 8.514 14.767 1.00 92.81 258 ILE A N 1
ATOM 2120 C CA . ILE A 1 258 ? -16.604 9.737 14.292 1.00 92.81 258 ILE A CA 1
ATOM 2121 C C . ILE A 1 258 ? -17.090 10.954 15.095 1.00 92.81 258 ILE A C 1
ATOM 2123 O O . ILE A 1 258 ? -16.276 11.671 15.686 1.00 92.81 258 ILE A O 1
ATOM 2127 N N . LYS A 1 259 ? -18.415 11.138 15.211 1.00 91.69 259 LYS A N 1
ATOM 2128 C CA . LYS A 1 259 ? -19.029 12.244 15.970 1.00 91.69 259 LYS A CA 1
ATOM 2129 C C . LYS A 1 259 ? -18.618 12.237 17.444 1.00 91.69 259 LYS A C 1
ATOM 2131 O O . LYS A 1 259 ? -18.257 13.281 17.987 1.00 91.69 259 LYS A O 1
ATOM 2136 N N . SER A 1 260 ? -18.616 11.065 18.088 1.00 87.38 260 SER A N 1
ATOM 2137 C CA . SER A 1 260 ? -18.257 10.939 19.509 1.00 87.38 260 SER A CA 1
ATOM 2138 C C . SER A 1 260 ? -16.830 11.407 19.820 1.00 87.38 260 SER A C 1
ATOM 2140 O O . SER A 1 260 ? -16.571 11.951 20.893 1.00 87.38 260 SER A O 1
ATOM 2142 N N . LYS A 1 261 ? -15.896 11.229 18.876 1.00 80.31 261 LYS A N 1
ATOM 2143 C CA . LYS A 1 261 ? -14.505 11.665 19.034 1.00 80.31 261 LYS A CA 1
ATOM 2144 C C . LYS A 1 261 ? -14.327 13.160 18.764 1.00 80.31 261 LYS A C 1
ATOM 2146 O O . LYS A 1 261 ? -13.525 13.780 19.457 1.00 80.31 261 LYS A O 1
ATOM 2151 N N . LYS A 1 262 ? -15.087 13.746 17.828 1.00 79.44 262 LYS A N 1
ATOM 2152 C CA . LYS A 1 262 ? -15.048 15.195 17.556 1.00 79.44 262 LYS A CA 1
ATOM 2153 C C . LYS A 1 262 ? -15.478 16.010 18.782 1.00 79.44 262 LYS A C 1
ATOM 2155 O O . LYS A 1 262 ? -14.708 16.849 19.234 1.00 79.44 262 LYS A O 1
ATOM 2160 N N . LYS A 1 263 ? -16.604 15.642 19.412 1.00 77.25 263 LYS A N 1
ATOM 2161 C CA . LYS A 1 263 ? -17.092 16.280 20.654 1.00 77.25 263 LYS A CA 1
ATOM 2162 C C . LYS A 1 263 ? -16.078 16.234 21.801 1.00 77.25 263 LYS A C 1
ATOM 2164 O O . LYS A 1 263 ? -15.983 17.168 22.585 1.00 77.25 263 LYS A O 1
ATOM 2169 N N . LYS A 1 264 ? -15.310 15.142 21.917 1.00 70.69 264 LYS A N 1
ATOM 2170 C CA . LYS A 1 264 ? -14.237 15.063 22.918 1.00 70.69 264 LYS A CA 1
ATOM 2171 C C . LYS A 1 264 ? -13.139 16.082 22.641 1.00 70.69 264 LYS A C 1
ATOM 2173 O O . LYS A 1 264 ? -12.664 16.672 23.593 1.00 70.69 264 LYS A O 1
ATOM 2178 N N . LYS A 1 265 ? -12.743 16.288 21.382 1.00 70.19 265 LYS A N 1
ATOM 2179 C CA . LYS A 1 265 ? -11.673 17.233 21.030 1.00 70.19 265 LYS A CA 1
ATOM 2180 C C . LYS A 1 265 ? -12.064 18.681 21.348 1.00 70.19 265 LYS A C 1
ATOM 2182 O O . LYS A 1 265 ? -11.251 19.387 21.921 1.00 70.19 265 LYS A O 1
ATOM 2187 N N . GLU A 1 266 ? -13.309 19.062 21.061 1.00 69.50 266 GLU A N 1
ATOM 2188 C CA . GLU A 1 266 ? -13.852 20.404 21.341 1.00 69.50 266 GLU A CA 1
ATOM 2189 C C . GLU A 1 266 ? -13.948 20.718 22.844 1.00 69.50 266 GLU A C 1
ATOM 2191 O O . GLU A 1 266 ? -13.828 21.866 23.230 1.00 69.50 266 GLU A O 1
ATOM 2196 N N . LYS A 1 267 ? -14.117 19.712 23.715 1.00 64.81 267 LYS A N 1
ATOM 2197 C CA . LYS A 1 267 ? -14.184 19.916 25.176 1.00 64.81 267 LYS A CA 1
ATOM 2198 C C . LYS A 1 267 ? -12.818 20.201 25.832 1.00 64.81 267 LYS A C 1
ATOM 2200 O O . LYS A 1 267 ? -12.778 20.590 26.994 1.00 64.81 267 LYS A O 1
ATOM 2205 N N . TYR A 1 268 ? -11.713 19.933 25.135 1.00 55.09 268 TYR A N 1
ATOM 2206 C CA . TYR A 1 268 ? -10.345 20.110 25.648 1.00 55.09 268 TYR A CA 1
ATOM 2207 C C . TYR A 1 268 ? -9.574 21.231 24.929 1.00 55.09 268 TYR A C 1
ATOM 2209 O O . TYR A 1 268 ? -8.359 21.320 25.096 1.00 55.09 268 TYR A O 1
ATOM 2217 N N . GLN A 1 269 ? -10.258 22.022 24.101 1.00 50.09 269 GLN A N 1
ATOM 2218 C CA . GLN A 1 269 ? -9.754 23.265 23.514 1.00 50.09 269 GLN A CA 1
ATOM 2219 C C . GLN A 1 269 ? -10.423 24.435 24.224 1.00 50.09 269 GLN A C 1
ATOM 2221 O O . GLN A 1 269 ? -9.723 25.447 24.412 1.00 50.09 269 GLN A O 1
#